Protein AF-A0A4V6E264-F1 (afdb_monomer_lite)

Radius of gyration: 19.66 Å; chains: 1; bounding box: 52×43×54 Å

Sequence (247 aa):
MLNKPRSRAEIFNDRDEYVVRFFEAVRDRPEELAKAVRDIPYSRGLYNEWSRQFRDPEQDLGGDLVEEAARWVFLRYASFSGRYGQRAGFATDTPRKGPQKSEIWARVPGRIQRLRDRFKGVAIECGDYSEQFERYDDDGVLFYCDPPYTEEKDNYYRGPLFDHGGLVETLRSVDGEWIVSYSEPPEGLEDLATAVVERSYNRSASLDNSDRPERLFCSYDPSTAKMWSGLGQQTLAATDGGEAGAE

Foldseek 3Di:
DQFDDDDPAAEDEDQDPLVLLLLVCLQPPLLLLLVLLQPDALDQVLLVVLVVQVPPPVHQSDDDSSNSNSSVVSNQLQFDVSWDQDDGHGDAADPDDDDHSRVVSNCVSVVSNSSNVSCHRYHYYHDDVLVVLVVPFDLPDEEEEEDDEPPDPPRRDDDDDDDLVVVLVSLQPTNYKYKYKYLDHPPNQQVQAPDKDWDWDFDPDDPDGDTRIIIIGINDDPVPDDPPDDPDRPDPPDPPPDDPDDD

Secondary structure (DSSP, 8-state):
-TTSPPPSS-EEEES-HHHHHHHHHHHH-HHHHHHHHHHS---HHHHHHHHHHTT-TT----SSHHHHHHHHHHHHHHBGGG-SSS---B----SSSS--HHHHHHTHHHHHHHHHHHHTT-EEEES-HHHHHHHH--TT-EEEE-PPPTTS-TTSS-SSPP-HHHHHHHHHH-SSEEEEEESSPPTTHHHH-SEEEEEEE--TT-SS---EEEEEEESS-TTTSPPSS------------------

Structure (mmCIF, N/CA/C/O backbone):
data_AF-A0A4V6E264-F1
#
_entry.id   AF-A0A4V6E264-F1
#
loop_
_atom_site.group_PDB
_atom_site.id
_atom_site.type_symbol
_atom_site.label_atom_id
_atom_site.label_alt_id
_atom_site.label_comp_id
_atom_site.label_asym_id
_atom_site.label_entity_id
_atom_site.label_seq_id
_atom_site.pdbx_PDB_ins_code
_atom_site.Cartn_x
_atom_site.Cartn_y
_atom_site.Cartn_z
_atom_site.occupancy
_atom_site.B_iso_or_equiv
_atom_site.auth_seq_id
_atom_site.auth_comp_id
_atom_site.auth_asym_id
_atom_site.auth_atom_id
_atom_site.pdbx_PDB_model_num
ATOM 1 N N . MET A 1 1 ? -4.971 -1.907 -9.173 1.00 74.12 1 MET A N 1
ATOM 2 C CA . MET A 1 1 ? -5.497 -3.282 -8.955 1.00 74.12 1 MET A CA 1
ATOM 3 C C . MET A 1 1 ? -7.022 -3.373 -8.804 1.00 74.12 1 MET A C 1
ATOM 5 O O . MET A 1 1 ? -7.647 -4.128 -9.536 1.00 74.12 1 MET A O 1
ATOM 9 N N . LEU A 1 2 ? -7.652 -2.628 -7.888 1.00 80.19 2 LEU A N 1
ATOM 10 C CA . LEU A 1 2 ? -9.082 -2.797 -7.566 1.00 80.19 2 LEU A CA 1
ATOM 11 C C . LEU A 1 2 ? -10.049 -2.544 -8.737 1.00 80.19 2 LEU A C 1
ATOM 13 O O . LEU A 1 2 ? -11.084 -3.196 -8.808 1.00 80.19 2 LEU A O 1
ATOM 17 N N . ASN A 1 3 ? -9.679 -1.659 -9.666 1.00 82.38 3 ASN A N 1
ATOM 18 C CA . ASN A 1 3 ? -10.558 -1.175 -10.736 1.00 82.38 3 ASN A CA 1
ATOM 19 C C . ASN A 1 3 ? -10.202 -1.718 -12.134 1.00 82.38 3 ASN A C 1
ATOM 21 O O . ASN A 1 3 ? -10.560 -1.106 -13.138 1.00 82.38 3 ASN A O 1
ATOM 25 N N . LYS A 1 4 ? -9.485 -2.850 -12.206 1.00 83.50 4 LYS A N 1
ATOM 26 C CA . LYS A 1 4 ? -9.230 -3.575 -13.460 1.00 83.50 4 LYS A CA 1
ATOM 27 C C . LYS A 1 4 ? -9.912 -4.947 -13.461 1.00 83.50 4 LYS A C 1
ATOM 29 O O . LYS A 1 4 ? -10.031 -5.547 -12.383 1.00 83.50 4 LYS A O 1
ATOM 34 N N . PRO A 1 5 ? -10.286 -5.477 -14.639 1.00 83.94 5 PRO A N 1
ATOM 35 C CA . PRO A 1 5 ? -10.681 -6.873 -14.782 1.00 83.94 5 PRO A CA 1
ATOM 36 C C . PRO A 1 5 ? -9.612 -7.832 -14.243 1.00 83.94 5 PRO A C 1
ATOM 38 O O . PRO A 1 5 ? -8.420 -7.508 -14.177 1.00 83.94 5 PRO A O 1
ATOM 41 N N . ARG A 1 6 ? -10.049 -9.021 -13.825 1.00 87.56 6 ARG A N 1
ATOM 42 C CA . ARG A 1 6 ? -9.154 -10.042 -13.272 1.00 87.56 6 ARG A CA 1
ATOM 43 C C . ARG A 1 6 ? -8.167 -10.525 -14.332 1.00 87.56 6 ARG A C 1
ATOM 45 O O . ARG A 1 6 ? -8.574 -10.878 -15.435 1.00 87.56 6 ARG A O 1
ATOM 52 N N . SER A 1 7 ? -6.891 -10.577 -13.959 1.00 90.19 7 SER A N 1
ATOM 53 C CA . SER A 1 7 ? -5.867 -11.295 -14.726 1.00 90.19 7 SER A CA 1
ATOM 54 C C . SER A 1 7 ? -5.882 -12.783 -14.366 1.00 90.19 7 SER A C 1
ATOM 56 O O . SER A 1 7 ? -6.451 -13.174 -13.345 1.00 90.19 7 SER A O 1
ATOM 58 N N . ARG A 1 8 ? -5.235 -13.620 -15.188 1.00 90.50 8 ARG A N 1
ATOM 59 C CA . ARG A 1 8 ? -5.052 -15.054 -14.898 1.00 90.50 8 ARG A CA 1
ATOM 60 C C . ARG A 1 8 ? -4.336 -15.285 -13.560 1.00 90.50 8 ARG A C 1
ATOM 62 O O . ARG A 1 8 ? -4.711 -16.197 -12.831 1.00 90.50 8 ARG A O 1
ATOM 69 N N . ALA A 1 9 ? -3.331 -14.468 -13.265 1.00 93.38 9 ALA A N 1
ATOM 70 C CA . ALA A 1 9 ? -2.655 -14.387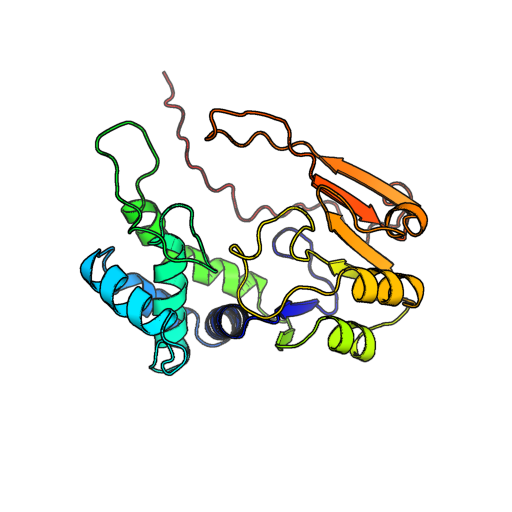 -11.979 1.00 93.38 9 ALA A CA 1
ATOM 71 C C . ALA A 1 9 ? -2.538 -12.909 -11.586 1.00 93.38 9 ALA A C 1
ATOM 73 O O . ALA A 1 9 ? -2.381 -12.047 -12.452 1.00 93.38 9 ALA A O 1
ATOM 74 N N . GLU A 1 10 ? -2.669 -12.609 -10.297 1.00 95.69 10 GLU A N 1
ATOM 75 C CA . GLU A 1 10 ? -2.491 -11.266 -9.749 1.00 95.69 10 GLU A CA 1
ATOM 76 C C . GLU A 1 10 ? -1.646 -11.368 -8.483 1.00 95.69 10 GLU A C 1
ATOM 78 O O . GLU A 1 10 ? -1.975 -12.151 -7.589 1.00 95.69 10 GLU A O 1
ATOM 83 N N . ILE A 1 11 ? -0.589 -10.564 -8.421 1.00 96.69 11 ILE A N 1
ATOM 84 C CA . ILE A 1 11 ? 0.317 -10.464 -7.285 1.00 96.69 11 ILE A CA 1
ATOM 85 C C . ILE A 1 11 ? 0.190 -9.046 -6.729 1.00 96.69 11 ILE A C 1
ATOM 87 O O . ILE A 1 11 ? 0.194 -8.072 -7.482 1.00 96.69 11 ILE A O 1
ATOM 91 N N . PHE A 1 12 ? 0.012 -8.942 -5.419 1.00 97.38 12 PHE A N 1
ATOM 92 C CA . PHE A 1 12 ? 0.107 -7.702 -4.666 1.00 97.38 12 PHE A CA 1
ATOM 93 C C . PHE A 1 12 ? 1.348 -7.788 -3.783 1.00 97.38 12 PHE A C 1
ATOM 95 O O . PHE A 1 12 ? 1.479 -8.746 -3.027 1.00 97.38 12 PHE A O 1
ATOM 102 N N . ASN A 1 13 ? 2.224 -6.793 -3.872 1.00 97.56 13 ASN A N 1
ATOM 103 C CA . ASN A 1 13 ? 3.400 -6.667 -3.023 1.00 97.56 13 ASN A CA 1
ATOM 104 C C . ASN A 1 13 ? 3.413 -5.283 -2.381 1.00 97.56 13 ASN A C 1
ATOM 106 O O . ASN A 1 13 ? 3.102 -4.293 -3.043 1.00 97.56 13 ASN A O 1
ATOM 110 N N . ASP A 1 14 ? 3.830 -5.233 -1.125 1.00 96.06 14 ASP A N 1
ATOM 111 C CA . ASP A 1 14 ? 4.247 -4.010 -0.454 1.00 96.06 14 ASP A CA 1
ATOM 112 C C . ASP A 1 14 ? 5.423 -4.352 0.467 1.00 96.06 14 ASP A C 1
ATOM 114 O O . ASP A 1 14 ? 5.531 -5.477 0.959 1.00 96.06 14 ASP A O 1
ATOM 118 N N . ARG A 1 15 ? 6.313 -3.390 0.700 1.00 93.75 15 ARG A N 1
ATOM 119 C CA . ARG A 1 15 ? 7.419 -3.561 1.646 1.00 93.75 15 ARG A CA 1
ATOM 120 C C . ARG A 1 15 ? 6.948 -3.380 3.091 1.00 93.75 15 ARG A C 1
ATOM 122 O O . ARG A 1 15 ? 7.602 -3.858 4.017 1.00 93.75 15 ARG A O 1
ATOM 129 N N . ASP A 1 16 ? 5.844 -2.667 3.307 1.00 92.62 16 ASP A N 1
ATOM 130 C CA . ASP A 1 16 ? 5.290 -2.455 4.635 1.00 92.62 16 ASP A CA 1
ATOM 131 C C . ASP A 1 16 ? 4.458 -3.656 5.098 1.00 92.62 16 ASP A C 1
ATOM 133 O O . ASP A 1 16 ? 3.316 -3.868 4.679 1.00 92.62 16 ASP A O 1
ATOM 137 N N . GLU A 1 17 ? 5.021 -4.400 6.048 1.00 93.25 17 GLU A N 1
ATOM 138 C CA . GLU A 1 17 ? 4.387 -5.565 6.666 1.00 93.25 17 GLU A CA 1
ATOM 139 C C . GLU A 1 17 ? 2.978 -5.281 7.202 1.00 93.25 17 GLU A C 1
ATOM 141 O O . GLU A 1 17 ? 2.119 -6.154 7.131 1.00 93.25 17 GLU A O 1
ATOM 146 N N . TYR A 1 18 ? 2.675 -4.077 7.697 1.00 94.88 18 TYR A N 1
ATOM 147 C CA . TYR A 1 18 ? 1.323 -3.790 8.178 1.00 94.88 18 TYR A CA 1
ATOM 148 C C . TYR A 1 18 ? 0.302 -3.673 7.040 1.00 94.88 18 TYR A C 1
ATOM 150 O O . TYR A 1 18 ? -0.858 -4.058 7.214 1.00 94.88 18 TYR A O 1
ATOM 158 N N . VAL A 1 19 ? 0.715 -3.153 5.878 1.00 95.25 19 VAL A N 1
ATOM 159 C CA . VAL A 1 19 ? -0.135 -3.111 4.677 1.00 95.25 19 VAL A CA 1
ATOM 160 C C . VAL A 1 19 ? -0.434 -4.537 4.227 1.00 95.25 19 VAL A C 1
ATOM 162 O O . VAL A 1 19 ? -1.597 -4.888 4.009 1.00 95.25 19 VAL A O 1
ATOM 165 N N . VAL A 1 20 ? 0.605 -5.370 4.155 1.00 96.31 20 VAL A N 1
ATOM 166 C CA . VAL A 1 20 ? 0.497 -6.789 3.803 1.00 96.31 20 VAL A CA 1
ATOM 167 C C . VAL A 1 20 ? -0.432 -7.513 4.769 1.00 96.31 20 VAL A C 1
ATOM 169 O O . VAL A 1 20 ? -1.435 -8.078 4.336 1.00 96.31 20 VAL A O 1
ATOM 172 N N . ARG A 1 21 ? -0.168 -7.433 6.076 1.00 96.75 21 ARG A N 1
ATOM 173 C CA . ARG A 1 21 ? -0.948 -8.125 7.113 1.00 96.75 21 ARG A CA 1
ATOM 174 C C . ARG A 1 21 ? -2.405 -7.685 7.131 1.00 96.75 21 ARG A C 1
ATOM 176 O O . ARG A 1 21 ? -3.299 -8.502 7.348 1.00 96.75 21 ARG A O 1
ATOM 183 N N . PHE A 1 22 ? -2.689 -6.420 6.820 1.00 97.56 22 PHE A N 1
ATOM 184 C CA . PHE A 1 22 ? -4.063 -5.978 6.609 1.00 97.56 22 PHE A CA 1
ATOM 185 C C . PHE A 1 22 ? -4.730 -6.701 5.431 1.00 97.56 22 PHE A C 1
ATOM 187 O O . PHE A 1 22 ? -5.847 -7.202 5.581 1.00 97.56 22 PHE A O 1
ATOM 194 N N . PHE A 1 23 ? -4.077 -6.789 4.269 1.00 97.25 23 PHE A N 1
ATOM 195 C CA . PHE A 1 23 ? -4.645 -7.497 3.118 1.00 97.25 23 PHE A CA 1
ATOM 196 C C . PHE A 1 23 ? -4.714 -9.018 3.320 1.00 97.25 23 PHE A C 1
ATOM 198 O O . PHE A 1 23 ? -5.666 -9.638 2.842 1.00 97.25 23 PHE A O 1
ATOM 205 N N . GLU A 1 24 ? -3.797 -9.614 4.084 1.00 96.75 24 GLU A N 1
ATOM 206 C CA . GLU A 1 24 ? -3.896 -11.006 4.538 1.00 96.75 24 GLU A CA 1
ATOM 207 C C . GLU A 1 24 ? -5.127 -11.211 5.424 1.00 96.75 24 GLU A C 1
ATOM 209 O O . GLU A 1 24 ? -5.939 -12.092 5.153 1.00 96.75 24 GLU A O 1
ATOM 214 N N . ALA A 1 25 ? -5.346 -10.347 6.421 1.00 97.62 25 ALA A N 1
ATOM 215 C CA . ALA A 1 25 ? -6.533 -10.400 7.272 1.00 97.62 25 ALA A CA 1
ATOM 216 C C . ALA A 1 25 ? -7.833 -10.231 6.462 1.00 97.62 25 ALA A C 1
ATOM 218 O O . ALA A 1 25 ? -8.816 -10.932 6.708 1.00 97.62 25 ALA A O 1
ATOM 219 N N . VAL A 1 26 ? -7.837 -9.340 5.462 1.00 97.31 26 VAL A N 1
ATOM 220 C CA . VAL A 1 26 ? -8.956 -9.165 4.520 1.00 97.31 26 VAL A CA 1
ATOM 221 C C . VAL A 1 26 ? -9.195 -10.425 3.682 1.00 97.31 26 VAL A C 1
ATOM 223 O O . VAL A 1 26 ? -10.347 -10.766 3.417 1.00 97.31 26 VAL A O 1
ATOM 226 N N . ARG A 1 27 ? -8.141 -11.112 3.232 1.00 95.06 27 ARG A N 1
ATOM 227 C CA . ARG A 1 27 ? -8.255 -12.327 2.413 1.00 95.06 27 ARG A CA 1
ATOM 228 C C . ARG A 1 27 ? -8.722 -13.524 3.243 1.00 95.06 27 ARG A C 1
ATOM 230 O O . ARG A 1 27 ? -9.629 -14.237 2.812 1.00 95.06 27 ARG A O 1
ATOM 237 N N . ASP A 1 28 ? -8.117 -13.712 4.413 1.00 95.00 28 ASP A N 1
ATOM 238 C CA . ASP A 1 28 ? -8.162 -14.970 5.158 1.00 95.00 28 ASP A CA 1
ATOM 239 C C . ASP A 1 28 ? -9.196 -14.965 6.286 1.00 95.00 28 ASP A C 1
ATOM 241 O O . ASP A 1 28 ? -9.813 -15.998 6.544 1.00 95.00 28 ASP A O 1
ATOM 245 N N . ARG A 1 29 ? -9.425 -13.817 6.946 1.00 97.06 29 ARG A N 1
ATOM 246 C CA . ARG A 1 29 ? -10.376 -13.680 8.072 1.00 97.06 29 ARG A CA 1
ATOM 247 C C . ARG A 1 29 ? -11.257 -12.414 7.976 1.00 97.06 29 ARG A C 1
ATOM 249 O O . ARG A 1 29 ? -11.338 -11.638 8.935 1.00 97.06 29 ARG A O 1
ATOM 256 N N . PRO A 1 30 ? -11.955 -12.181 6.847 1.00 97.19 30 PRO A N 1
ATOM 257 C CA . PRO A 1 30 ? -12.709 -10.948 6.586 1.00 97.19 30 PRO A CA 1
ATOM 258 C C . PRO A 1 30 ? -13.880 -10.708 7.549 1.00 97.19 30 PRO A C 1
ATOM 260 O O . PRO A 1 30 ? -14.145 -9.558 7.903 1.00 97.19 30 PRO A O 1
ATOM 263 N N . GLU A 1 31 ? -14.613 -11.747 7.972 1.00 97.94 31 GLU A N 1
ATOM 264 C CA . GLU A 1 31 ? -15.736 -11.589 8.908 1.00 97.94 31 GLU A CA 1
ATOM 265 C C . GLU A 1 31 ? -15.249 -11.194 10.304 1.00 97.94 31 GLU A C 1
ATOM 267 O O . GLU A 1 31 ? -15.830 -10.302 10.929 1.00 97.94 31 GLU A O 1
ATOM 272 N N . GLU A 1 32 ? -14.168 -11.824 10.769 1.00 98.38 32 GLU A N 1
ATOM 273 C CA . GLU A 1 32 ? -13.528 -11.511 12.047 1.00 98.38 32 GLU A CA 1
ATOM 274 C C . GLU A 1 32 ? -12.957 -10.093 12.033 1.00 98.38 32 GLU A C 1
ATOM 276 O O . GLU A 1 32 ? -13.245 -9.315 12.942 1.00 98.38 32 GLU A O 1
ATOM 281 N N . LEU A 1 33 ? -12.247 -9.711 10.964 1.00 98.56 33 LEU A N 1
ATOM 282 C CA . LEU A 1 33 ? -11.717 -8.358 10.801 1.00 98.56 33 LEU A CA 1
ATOM 283 C C . LEU A 1 33 ? -12.830 -7.307 10.759 1.00 98.56 33 LEU A C 1
ATOM 285 O O . LEU A 1 33 ? -12.759 -6.296 11.456 1.00 98.56 33 LEU A O 1
ATOM 289 N N . ALA A 1 34 ? -13.891 -7.541 9.981 1.00 98.19 34 ALA A N 1
ATOM 290 C CA . ALA A 1 34 ? -15.018 -6.616 9.904 1.00 98.19 34 ALA A CA 1
ATOM 291 C C . ALA A 1 34 ? -15.732 -6.464 11.255 1.00 98.19 34 ALA A C 1
ATOM 293 O O . ALA A 1 34 ? -16.201 -5.370 11.576 1.00 98.19 34 ALA A O 1
ATOM 294 N N . LYS A 1 35 ? -15.816 -7.539 12.049 1.00 98.25 35 LYS A N 1
ATOM 295 C CA . LYS A 1 35 ? -16.348 -7.487 13.414 1.00 98.25 35 LYS A CA 1
ATOM 296 C C . LYS A 1 35 ? -15.420 -6.699 14.341 1.00 98.25 35 LYS A C 1
ATOM 298 O O . LYS A 1 35 ? -1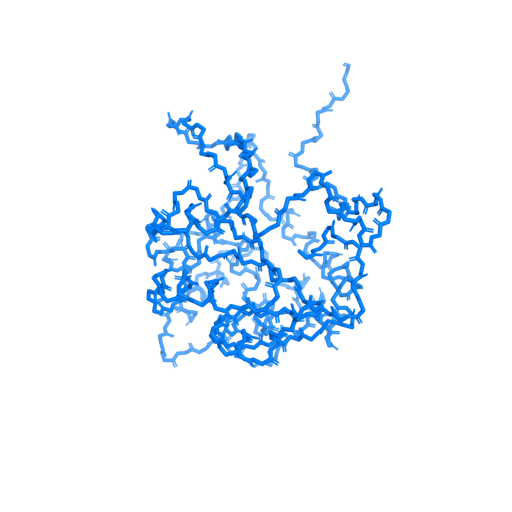5.891 -5.755 14.962 1.00 98.25 35 LYS A O 1
ATOM 303 N N . ALA A 1 36 ? -14.125 -7.015 14.370 1.00 98.19 36 ALA A N 1
ATOM 304 C CA . ALA A 1 36 ? -13.145 -6.312 15.197 1.00 98.19 36 ALA A CA 1
ATOM 305 C C . ALA A 1 36 ? -13.142 -4.802 14.910 1.00 98.19 36 ALA A C 1
ATOM 307 O O . ALA A 1 36 ? -13.240 -3.994 15.825 1.00 98.19 36 ALA A O 1
ATOM 308 N N . VAL A 1 37 ? -13.144 -4.411 13.631 1.00 98.06 37 VAL A N 1
ATOM 309 C CA . VAL A 1 37 ? -13.225 -3.004 13.208 1.00 98.06 37 VAL A CA 1
ATOM 310 C C . VAL A 1 37 ? -14.538 -2.341 13.636 1.00 98.06 37 VAL A C 1
ATOM 312 O O . VAL A 1 37 ? -14.529 -1.179 14.034 1.00 98.06 37 VAL A O 1
ATOM 315 N N . ARG A 1 38 ? -15.668 -3.059 13.578 1.00 97.81 38 ARG A N 1
ATOM 316 C CA . ARG A 1 38 ? -16.976 -2.543 14.021 1.00 97.81 38 ARG A CA 1
ATOM 317 C C . ARG A 1 38 ? -17.000 -2.257 15.522 1.00 97.81 38 ARG A C 1
ATOM 319 O O . ARG A 1 38 ? -17.632 -1.290 15.936 1.00 97.81 38 ARG A O 1
ATOM 326 N N . ASP A 1 39 ? -16.326 -3.091 16.305 1.00 97.69 39 ASP A N 1
ATOM 327 C CA . ASP A 1 39 ? -16.335 -3.020 17.766 1.00 97.69 39 ASP A CA 1
ATOM 328 C C . ASP A 1 39 ? -15.380 -1.933 18.309 1.00 97.69 39 ASP A C 1
ATOM 330 O O . ASP A 1 39 ? -15.472 -1.555 19.477 1.00 97.69 39 ASP A O 1
ATOM 334 N N . ILE A 1 40 ? -14.502 -1.368 17.468 1.00 97.94 40 ILE A N 1
ATOM 335 C CA . ILE A 1 40 ? -13.625 -0.244 17.825 1.00 97.94 40 ILE A CA 1
ATOM 336 C C . ILE A 1 40 ? -14.404 1.081 17.721 1.00 97.94 40 ILE A C 1
ATOM 338 O O . ILE A 1 40 ? -14.752 1.516 16.615 1.00 97.94 40 ILE A O 1
ATOM 342 N N . PRO A 1 41 ? -14.636 1.801 18.835 1.00 97.00 41 PRO A N 1
ATOM 343 C CA . PRO A 1 41 ? -15.245 3.122 18.782 1.00 97.00 41 PRO A CA 1
ATOM 344 C C . PRO A 1 41 ? -14.272 4.144 18.186 1.00 97.00 41 PRO A C 1
ATOM 346 O O . PRO A 1 41 ? -13.062 4.086 18.416 1.00 97.00 41 PRO A O 1
ATOM 349 N N . TYR A 1 42 ? -14.803 5.152 17.489 1.00 97.38 42 TYR A N 1
ATOM 350 C CA . TYR A 1 42 ? -13.992 6.257 16.977 1.00 97.38 42 TYR A CA 1
ATOM 351 C C . TYR A 1 42 ? -13.492 7.157 18.123 1.00 97.38 42 TYR A C 1
ATOM 353 O O . TYR A 1 42 ? -14.116 8.152 18.485 1.00 97.38 42 TYR A O 1
ATOM 361 N N . SER A 1 43 ? -12.380 6.761 18.750 1.00 96.75 43 SER A N 1
ATOM 362 C CA . SER A 1 43 ? -11.937 7.269 20.051 1.00 96.75 43 SER A CA 1
ATOM 363 C C . SER A 1 43 ? -10.554 7.907 19.998 1.00 96.75 43 SER A C 1
ATOM 365 O O . SER A 1 43 ? -9.565 7.286 19.606 1.00 96.75 43 SER A O 1
ATOM 367 N N . ARG A 1 44 ? -10.454 9.137 20.515 1.00 96.62 44 ARG A N 1
ATOM 368 C CA . ARG A 1 44 ? -9.165 9.816 20.713 1.00 96.62 44 ARG A CA 1
ATOM 369 C C . ARG A 1 44 ? -8.263 9.069 21.701 1.00 96.62 44 ARG A C 1
ATOM 371 O O . ARG A 1 44 ? -7.047 9.114 21.548 1.00 96.62 44 ARG A O 1
ATOM 378 N N . GLY A 1 45 ? -8.842 8.421 22.715 1.00 97.44 45 GLY A N 1
ATOM 379 C CA . GLY A 1 45 ? -8.090 7.660 23.716 1.00 97.44 45 GLY A CA 1
ATOM 380 C C . GLY A 1 45 ? -7.354 6.485 23.079 1.00 97.44 45 GLY A C 1
ATOM 381 O O . GLY A 1 45 ? -6.130 6.427 23.164 1.00 97.44 45 GLY A O 1
ATOM 382 N N . LEU A 1 46 ? -8.096 5.647 22.344 1.00 97.06 46 LEU A N 1
ATOM 383 C CA . LEU A 1 46 ? -7.539 4.518 21.589 1.00 97.06 46 LEU A CA 1
ATOM 384 C C . LEU A 1 46 ? -6.518 4.987 20.552 1.00 97.06 46 LEU A C 1
ATOM 386 O O . LEU A 1 46 ? -5.439 4.415 20.441 1.00 97.06 46 LEU A O 1
ATOM 390 N N . TYR A 1 47 ? -6.809 6.090 19.850 1.00 96.44 47 TYR A N 1
ATOM 391 C CA . TYR A 1 47 ? -5.842 6.687 18.932 1.00 96.44 47 TYR A CA 1
ATOM 392 C C . TYR A 1 47 ? -4.540 7.051 19.642 1.00 96.44 47 TYR A C 1
ATOM 394 O O . TYR A 1 47 ? -3.473 6.659 19.191 1.00 96.44 47 TYR A O 1
ATOM 402 N N . ASN A 1 48 ? -4.597 7.785 20.752 1.00 95.38 48 ASN A N 1
ATOM 403 C CA . ASN A 1 48 ? -3.388 8.210 21.453 1.00 95.38 48 ASN A CA 1
ATOM 404 C C . ASN A 1 48 ? -2.555 7.023 21.960 1.00 95.38 48 ASN A C 1
ATOM 406 O O . ASN A 1 48 ? -1.328 7.111 21.956 1.00 95.38 48 ASN A O 1
ATOM 410 N N . GLU A 1 49 ? -3.210 5.949 22.397 1.00 94.81 49 GLU A N 1
ATOM 411 C CA . GLU A 1 49 ? -2.569 4.722 22.865 1.00 94.81 49 GLU A CA 1
ATOM 412 C C . GLU A 1 49 ? -1.896 3.957 21.719 1.00 94.81 49 GLU A C 1
ATOM 414 O O . GLU A 1 49 ? -0.669 3.852 21.690 1.00 94.81 49 GLU A O 1
ATOM 419 N N . TRP A 1 50 ? -2.666 3.499 20.731 1.00 95.62 50 TRP A N 1
ATOM 420 C CA . TRP A 1 50 ? -2.135 2.689 19.631 1.00 95.62 50 TRP A CA 1
ATOM 421 C C . TRP A 1 50 ? -1.191 3.482 18.733 1.00 95.62 50 TRP A C 1
ATOM 423 O O . TRP A 1 50 ? -0.238 2.939 18.194 1.00 95.62 50 TRP A O 1
ATOM 433 N N . SER A 1 51 ? -1.387 4.796 18.603 1.00 93.56 51 SER A N 1
ATOM 434 C CA . SER A 1 51 ? -0.472 5.654 17.848 1.00 93.56 51 SER A CA 1
ATOM 435 C C . SER A 1 51 ? 0.855 5.883 18.583 1.00 93.56 51 SER A C 1
ATOM 437 O O . SER A 1 51 ? 1.838 6.270 17.947 1.00 93.56 51 SER A O 1
ATOM 439 N N . ARG A 1 52 ? 0.904 5.684 19.909 1.00 91.81 52 ARG A N 1
ATOM 440 C CA . ARG A 1 52 ? 2.165 5.631 20.660 1.00 91.81 52 ARG A CA 1
ATOM 441 C C . ARG A 1 52 ? 2.855 4.288 20.427 1.00 91.81 52 ARG A C 1
ATOM 443 O O . ARG A 1 52 ? 4.015 4.317 20.049 1.00 91.81 52 ARG A O 1
ATOM 450 N N . GLN A 1 53 ? 2.129 3.177 20.579 1.00 92.94 53 GLN A N 1
ATOM 451 C CA . GLN A 1 53 ? 2.644 1.818 20.344 1.00 92.94 53 GLN A CA 1
ATOM 452 C C . GLN A 1 53 ? 3.205 1.668 18.923 1.00 92.94 53 GLN A C 1
ATOM 454 O O . GLN A 1 53 ? 4.372 1.365 18.760 1.00 92.94 53 GLN A O 1
ATOM 459 N N . PHE A 1 54 ? 2.433 2.040 17.896 1.00 91.81 54 PHE A N 1
ATOM 460 C CA . PHE A 1 54 ? 2.839 1.960 16.484 1.00 91.81 54 PHE A CA 1
ATOM 461 C C . PHE A 1 54 ? 4.138 2.713 16.142 1.00 91.81 54 PHE A C 1
ATOM 463 O O . PHE A 1 54 ? 4.781 2.422 15.137 1.00 91.81 54 PHE A O 1
ATOM 470 N N . ARG A 1 55 ? 4.492 3.742 16.919 1.00 87.88 55 ARG A N 1
ATOM 471 C CA . ARG A 1 55 ? 5.695 4.556 16.683 1.00 87.88 55 ARG A CA 1
ATOM 472 C C . ARG A 1 55 ? 6.877 4.145 17.540 1.00 87.88 55 ARG A C 1
ATOM 474 O O . ARG A 1 55 ? 7.959 4.696 17.351 1.00 87.88 55 ARG A O 1
ATOM 481 N N . ASP A 1 56 ? 6.656 3.268 18.502 1.00 88.69 56 ASP A N 1
ATOM 482 C CA . ASP A 1 56 ? 7.719 2.745 19.330 1.00 88.69 56 ASP A CA 1
ATOM 483 C C . ASP A 1 56 ? 8.436 1.643 18.533 1.00 88.69 56 ASP A C 1
ATOM 485 O O . ASP A 1 56 ? 7.798 0.661 18.166 1.00 88.69 56 ASP A O 1
ATOM 489 N N . PRO A 1 57 ? 9.730 1.797 18.200 1.00 84.44 57 PRO A N 1
ATOM 490 C CA . PRO A 1 57 ? 10.461 0.779 17.448 1.00 84.44 57 PRO A CA 1
ATOM 491 C C . PRO A 1 57 ? 10.606 -0.543 18.214 1.00 84.44 57 PRO A C 1
ATOM 493 O O . PRO A 1 57 ? 10.932 -1.554 17.599 1.00 84.44 57 PRO A O 1
ATOM 496 N N . GLU A 1 58 ? 10.377 -0.544 19.529 1.00 88.69 58 GLU A N 1
ATOM 497 C CA . GLU A 1 58 ? 10.441 -1.736 20.376 1.00 88.69 58 GLU A CA 1
ATOM 498 C C . GLU A 1 58 ? 9.077 -2.426 20.538 1.00 88.69 58 GLU A C 1
ATOM 500 O O . GLU A 1 58 ? 8.988 -3.445 21.224 1.00 88.69 58 GLU A O 1
ATOM 505 N N . GLN A 1 59 ? 8.011 -1.888 19.932 1.00 86.00 59 GLN A N 1
ATOM 506 C CA . GLN A 1 59 ? 6.660 -2.437 20.043 1.00 86.00 59 GLN A CA 1
ATOM 507 C C . GLN A 1 59 ? 6.010 -2.625 18.671 1.00 86.00 59 GLN A C 1
ATOM 509 O O . GLN A 1 59 ? 6.129 -1.797 17.767 1.00 86.00 59 GLN A O 1
ATOM 514 N N . ASP A 1 60 ? 5.256 -3.709 18.539 1.00 84.88 60 ASP A N 1
ATOM 515 C CA . ASP A 1 60 ? 4.243 -3.845 17.502 1.00 84.88 60 ASP A CA 1
ATOM 516 C C . ASP A 1 60 ? 2.880 -3.365 18.033 1.00 84.88 60 ASP A C 1
ATOM 518 O O . ASP A 1 60 ? 2.711 -2.999 19.201 1.00 84.88 60 ASP A O 1
ATOM 522 N N . LEU A 1 61 ? 1.877 -3.319 17.155 1.00 89.81 61 LEU A N 1
ATOM 523 C CA . LEU A 1 61 ? 0.500 -3.050 17.578 1.00 89.81 61 LEU A CA 1
ATOM 524 C C . LEU A 1 61 ? -0.098 -4.194 18.411 1.00 89.81 61 LEU A C 1
ATOM 526 O O . LEU A 1 61 ? -1.170 -4.000 18.995 1.00 89.81 61 LEU A O 1
ATOM 530 N N . GLY A 1 62 ? 0.593 -5.332 18.495 1.00 87.06 62 GLY A N 1
ATOM 531 C CA . GLY A 1 62 ? 0.242 -6.507 19.271 1.00 87.06 62 GLY A CA 1
ATOM 532 C C . GLY A 1 62 ? -1.043 -7.197 18.829 1.00 87.06 62 GLY A C 1
ATOM 533 O O . GLY A 1 62 ? -1.830 -6.697 18.024 1.00 87.06 62 GLY A O 1
ATOM 534 N N . GLY A 1 63 ? -1.279 -8.351 19.447 1.00 90.69 63 GLY A N 1
ATOM 535 C CA . GLY A 1 63 ? -2.451 -9.178 19.184 1.00 90.69 63 GLY A CA 1
ATOM 536 C C . GLY A 1 63 ? -2.225 -10.184 18.061 1.00 90.69 63 GLY A C 1
ATOM 537 O O . GLY A 1 63 ? -1.103 -10.433 17.623 1.00 90.69 63 GLY A O 1
ATOM 538 N N . ASP A 1 64 ? -3.310 -10.819 17.632 1.00 96.00 64 ASP A N 1
ATOM 539 C CA . ASP A 1 64 ? -3.277 -11.690 16.463 1.00 96.00 64 ASP A CA 1
ATOM 540 C C . ASP A 1 64 ? -3.414 -10.886 15.156 1.00 96.00 64 ASP A C 1
ATOM 542 O O . ASP A 1 64 ? -3.610 -9.671 15.171 1.00 96.00 64 ASP A O 1
ATOM 546 N N . LEU A 1 65 ? -3.345 -11.567 14.008 1.00 96.62 65 LEU A N 1
ATOM 547 C CA . LEU A 1 65 ? -3.452 -10.935 12.686 1.00 96.62 65 LEU A CA 1
ATOM 548 C C . LEU A 1 65 ? -4.683 -10.016 12.540 1.00 96.62 65 LEU A C 1
ATOM 550 O O . LEU A 1 65 ? -4.607 -8.979 11.888 1.00 96.62 65 LEU A O 1
ATOM 554 N N . VAL A 1 66 ? -5.826 -10.387 13.129 1.00 98.19 66 VAL A N 1
ATOM 555 C CA . VAL A 1 66 ? -7.071 -9.613 13.007 1.00 98.19 66 VAL A CA 1
ATOM 556 C C . VAL A 1 66 ? -7.037 -8.395 13.914 1.00 98.19 66 VAL A C 1
ATOM 558 O O . VAL A 1 66 ? -7.412 -7.305 13.480 1.00 98.19 66 VAL A O 1
ATOM 561 N N . GLU A 1 67 ? -6.600 -8.567 15.158 1.00 97.44 67 GLU A N 1
ATOM 562 C CA . GLU A 1 67 ? -6.494 -7.471 16.113 1.00 97.44 67 GLU A CA 1
ATOM 563 C C . GLU A 1 67 ? -5.498 -6.411 15.635 1.00 97.44 67 GLU A C 1
ATOM 565 O O . GLU A 1 67 ? -5.822 -5.219 15.613 1.00 97.44 67 GLU A O 1
ATOM 570 N N . GLU A 1 68 ? -4.331 -6.845 15.170 1.00 97.50 68 GLU A N 1
ATOM 571 C CA . GLU A 1 68 ? -3.295 -5.961 14.653 1.00 97.50 68 GLU A CA 1
ATOM 572 C C . GLU A 1 68 ? -3.783 -5.192 13.415 1.00 97.50 68 GLU A C 1
ATOM 574 O O . GLU A 1 68 ? -3.716 -3.959 13.380 1.00 97.50 68 GLU A O 1
ATOM 579 N N . ALA A 1 69 ? -4.373 -5.888 12.435 1.00 97.88 69 ALA A N 1
ATOM 580 C CA . ALA A 1 69 ? -4.928 -5.266 11.234 1.00 97.88 69 ALA A CA 1
ATOM 581 C C . ALA A 1 69 ? -6.065 -4.277 11.554 1.00 97.88 69 ALA A C 1
ATOM 583 O O . ALA A 1 69 ? -6.159 -3.213 10.930 1.00 97.88 69 ALA A O 1
ATOM 584 N N . ALA A 1 70 ? -6.916 -4.585 12.541 1.00 98.19 70 ALA A N 1
ATOM 585 C CA . ALA A 1 70 ? -8.006 -3.711 12.975 1.00 98.19 70 ALA A CA 1
ATOM 586 C C . ALA A 1 70 ? -7.486 -2.425 13.641 1.00 98.19 70 ALA A C 1
ATOM 588 O O . ALA A 1 70 ? -7.955 -1.325 13.324 1.00 98.19 70 ALA A O 1
ATOM 589 N N . ARG A 1 71 ? -6.484 -2.542 14.524 1.00 97.50 71 ARG A N 1
ATOM 590 C CA . ARG A 1 71 ? -5.812 -1.393 15.156 1.00 97.50 71 ARG A CA 1
ATOM 591 C C . ARG A 1 71 ? -5.086 -0.546 14.113 1.00 97.50 71 ARG A C 1
ATOM 593 O O . ARG A 1 71 ? -5.199 0.682 14.120 1.00 97.50 71 ARG A O 1
ATOM 600 N N . TRP A 1 72 ? -4.393 -1.190 13.178 1.00 96.44 72 TRP A N 1
ATOM 601 C CA . TRP A 1 72 ? -3.649 -0.509 12.126 1.00 96.44 72 TRP A CA 1
ATOM 602 C C . TRP A 1 72 ? -4.566 0.290 11.195 1.00 96.44 72 TRP A C 1
ATOM 604 O O . TRP A 1 72 ? -4.347 1.491 10.994 1.00 96.44 72 TRP A O 1
ATOM 614 N N . VAL A 1 73 ? -5.643 -0.321 10.684 1.00 97.00 73 VAL A N 1
ATOM 615 C CA . VAL A 1 73 ? -6.592 0.386 9.810 1.00 97.00 73 VAL A CA 1
ATOM 616 C C . VAL A 1 73 ? -7.320 1.496 10.569 1.00 97.00 73 VAL A C 1
ATOM 618 O O . VAL A 1 73 ? -7.536 2.571 10.009 1.00 97.00 73 VAL A O 1
ATOM 621 N N . PHE A 1 74 ? -7.617 1.312 11.861 1.00 97.38 74 PHE A N 1
ATOM 622 C CA . PHE A 1 74 ? -8.142 2.389 12.700 1.00 97.38 74 PHE A CA 1
ATOM 623 C C . PHE A 1 74 ? -7.212 3.602 12.713 1.00 97.38 74 PHE A C 1
ATOM 625 O O . PHE A 1 74 ? -7.672 4.721 12.480 1.00 97.38 74 PHE A O 1
ATOM 632 N N . LEU A 1 75 ? -5.901 3.407 12.895 1.00 95.44 75 LEU A N 1
ATOM 633 C CA . LEU A 1 75 ? -4.939 4.511 12.855 1.00 95.44 75 LEU A CA 1
ATOM 634 C C . LEU A 1 75 ? -4.947 5.248 11.510 1.00 95.44 75 LEU A C 1
ATOM 636 O O . LEU A 1 75 ? -4.783 6.469 11.507 1.00 95.44 75 LEU A O 1
ATOM 640 N N . ARG A 1 76 ? -5.184 4.565 10.382 1.00 93.44 76 ARG A N 1
ATOM 641 C CA . ARG A 1 76 ? -5.277 5.212 9.059 1.00 93.44 76 ARG A CA 1
ATOM 642 C C . ARG A 1 76 ? -6.470 6.163 8.962 1.00 93.44 76 ARG A C 1
ATOM 644 O O . ARG A 1 76 ? -6.333 7.261 8.428 1.00 93.44 76 ARG A O 1
ATOM 651 N N . TYR A 1 77 ? -7.616 5.773 9.518 1.00 94.50 77 TYR A N 1
ATOM 652 C CA . TYR A 1 77 ? -8.834 6.591 9.508 1.00 94.50 77 TYR A CA 1
ATOM 653 C C . TYR A 1 77 ? -8.848 7.662 10.608 1.00 94.50 77 TYR A C 1
ATOM 655 O O . TYR A 1 77 ? -9.394 8.746 10.399 1.00 94.50 77 TYR A O 1
ATOM 663 N N . ALA A 1 78 ? -8.232 7.378 11.758 1.00 94.81 78 ALA A N 1
ATOM 664 C CA . ALA A 1 78 ? -8.203 8.254 12.925 1.00 94.81 78 ALA A CA 1
ATOM 665 C C . ALA A 1 78 ? -7.040 9.262 12.926 1.00 94.81 78 ALA A C 1
ATOM 667 O O . ALA A 1 78 ? -7.044 10.191 13.734 1.00 94.81 78 ALA A O 1
ATOM 668 N N . SER A 1 79 ? -6.052 9.124 12.036 1.00 92.81 79 SER A N 1
ATOM 669 C CA . SER A 1 79 ? -4.958 10.093 11.877 1.00 92.81 79 SER A CA 1
ATOM 670 C C . SER A 1 79 ? -5.387 11.289 11.027 1.00 92.81 79 SER A C 1
ATOM 672 O O . SER A 1 79 ? -5.933 11.135 9.933 1.00 92.81 79 SER A O 1
ATOM 674 N N . PHE A 1 80 ? -5.086 12.509 11.475 1.00 87.06 80 PHE A N 1
ATOM 675 C CA . PHE A 1 80 ? -5.305 13.717 10.678 1.00 87.06 80 PHE A CA 1
ATOM 676 C C . PHE A 1 80 ? -4.550 13.630 9.345 1.00 87.06 80 PHE A C 1
ATOM 678 O O . PHE A 1 80 ? -3.342 13.391 9.318 1.00 87.06 80 PHE A O 1
ATOM 685 N N . SER A 1 81 ? -5.273 13.837 8.239 1.00 81.81 81 SER A N 1
ATOM 686 C CA . SER A 1 81 ? -4.780 13.656 6.862 1.00 81.81 81 SER A CA 1
ATOM 687 C C . SER A 1 81 ? -4.216 12.258 6.558 1.00 81.81 81 SER A C 1
ATOM 689 O O . SER A 1 81 ? -3.417 12.120 5.642 1.00 81.81 81 SER A O 1
ATOM 691 N N . GLY A 1 82 ? -4.581 11.232 7.337 1.00 74.38 82 GLY A N 1
ATOM 692 C CA . GLY A 1 82 ? -4.150 9.849 7.107 1.00 74.38 82 GLY A CA 1
ATOM 693 C C . GLY A 1 82 ? -2.643 9.604 7.238 1.00 74.38 82 GLY A C 1
ATOM 694 O O . GLY A 1 82 ? -2.175 8.545 6.828 1.00 74.38 82 GLY A O 1
ATOM 695 N N . ARG A 1 83 ? -1.876 10.555 7.800 1.00 77.88 83 ARG A N 1
ATOM 696 C CA . ARG A 1 83 ? -0.403 10.501 7.814 1.00 77.88 83 ARG A CA 1
ATOM 697 C C . ARG A 1 83 ? 0.114 9.188 8.396 1.00 77.88 83 ARG A C 1
ATOM 699 O O . ARG A 1 83 ? -0.351 8.735 9.447 1.00 77.88 83 ARG A O 1
ATOM 706 N N . TYR A 1 84 ? 1.083 8.600 7.707 1.00 79.44 84 TYR A N 1
ATOM 707 C CA . TYR A 1 84 ? 1.592 7.266 7.996 1.00 79.44 84 TYR A CA 1
ATOM 708 C C . TYR A 1 84 ? 2.973 7.296 8.654 1.00 79.44 84 TYR A C 1
ATOM 710 O O . TYR A 1 84 ? 3.081 6.909 9.817 1.00 79.44 84 TYR A O 1
ATOM 718 N N . GLY A 1 85 ? 3.978 7.865 7.979 1.00 71.81 85 GLY A N 1
ATOM 719 C CA . GLY A 1 85 ? 5.366 7.925 8.459 1.00 71.81 85 GLY A CA 1
ATOM 720 C C . GLY A 1 85 ? 5.640 8.926 9.593 1.00 71.81 85 GLY A C 1
ATOM 721 O O . GLY A 1 85 ? 6.722 8.924 10.169 1.00 71.81 85 GLY A O 1
ATOM 722 N N . GLN A 1 86 ? 4.676 9.775 9.972 1.00 74.81 86 GLN A N 1
ATOM 723 C CA . GLN A 1 86 ? 4.866 10.800 11.007 1.00 74.81 86 GLN A CA 1
ATOM 724 C C . GLN A 1 86 ? 3.775 10.850 12.075 1.00 74.81 86 GLN A C 1
ATOM 726 O O . GLN A 1 86 ? 2.662 10.329 11.943 1.00 74.81 86 GLN A O 1
ATOM 731 N N . ARG A 1 87 ? 4.086 11.564 13.166 1.00 78.19 87 ARG A N 1
ATOM 732 C CA . ARG A 1 87 ? 3.086 11.916 14.168 1.00 78.19 87 ARG A CA 1
ATOM 733 C C . ARG A 1 87 ? 2.035 12.862 13.599 1.00 78.19 87 ARG A C 1
ATOM 735 O O . ARG A 1 87 ? 2.332 13.986 13.210 1.00 78.19 87 ARG A O 1
ATOM 742 N N . ALA A 1 88 ? 0.786 12.409 13.622 1.00 84.19 88 ALA A N 1
ATOM 743 C CA . ALA A 1 88 ? -0.387 13.232 13.371 1.00 84.19 88 ALA A CA 1
ATOM 744 C C . ALA A 1 88 ? -1.220 13.409 14.642 1.00 84.19 88 ALA A C 1
ATOM 746 O O . ALA A 1 88 ? -1.126 12.630 15.597 1.00 84.19 88 ALA A O 1
ATOM 747 N N . GLY A 1 89 ? -2.058 14.443 14.649 1.00 90.12 89 GLY A N 1
ATOM 748 C CA . GLY A 1 89 ? -3.153 14.550 15.606 1.00 90.12 89 GLY A CA 1
ATOM 749 C C . GLY A 1 89 ? -4.293 13.594 15.255 1.00 90.12 89 GLY A C 1
ATOM 750 O O . GLY A 1 89 ? -4.373 13.097 14.134 1.00 90.12 89 GLY A O 1
ATOM 751 N N . PHE A 1 90 ? -5.192 13.369 16.208 1.00 93.94 90 PHE A N 1
ATOM 752 C CA . PHE A 1 90 ? -6.452 12.669 15.960 1.00 93.94 90 PHE A CA 1
ATOM 753 C C . PHE A 1 90 ? -7.330 13.479 14.995 1.00 93.94 90 PHE A C 1
ATOM 755 O O . PHE A 1 90 ? -7.528 14.679 15.209 1.00 93.94 90 PHE A O 1
ATOM 762 N N . ALA A 1 91 ? -7.861 12.839 13.956 1.00 93.00 91 ALA A N 1
ATOM 763 C CA . ALA A 1 91 ? -8.769 13.448 12.997 1.00 93.00 91 ALA A CA 1
ATOM 764 C C . ALA A 1 91 ? -10.140 13.661 13.649 1.00 93.00 91 ALA A C 1
ATOM 766 O O . ALA A 1 91 ? -10.894 12.718 13.883 1.00 93.00 91 ALA A O 1
ATOM 767 N N . THR A 1 92 ? -10.454 14.910 13.971 1.00 90.00 92 THR A N 1
ATOM 768 C CA . THR A 1 92 ? -11.705 15.264 14.639 1.00 90.00 92 THR A CA 1
ATOM 769 C C . THR A 1 92 ? -12.829 15.495 13.652 1.00 90.00 92 THR A C 1
ATOM 771 O O . THR A 1 92 ? -12.625 16.118 12.609 1.00 90.00 92 THR A O 1
ATOM 774 N N . ASP A 1 93 ? -14.027 15.094 14.055 1.00 90.62 93 ASP A N 1
ATOM 775 C CA . ASP A 1 93 ? -15.266 15.590 13.471 1.00 90.62 93 ASP A CA 1
ATOM 776 C C . ASP A 1 93 ? -15.350 17.113 13.610 1.00 90.62 93 ASP A C 1
ATOM 778 O O . ASP A 1 93 ? -14.795 17.711 14.542 1.00 90.62 93 ASP A O 1
ATOM 782 N N . THR A 1 94 ? -16.020 17.750 12.655 1.00 83.19 94 THR A N 1
ATOM 783 C CA . THR A 1 94 ? -16.180 19.203 12.622 1.00 83.19 94 THR A CA 1
ATOM 784 C C . THR A 1 94 ? -17.657 19.557 12.778 1.00 83.19 94 THR A C 1
ATOM 786 O O . THR A 1 94 ? -18.482 19.059 12.015 1.00 83.19 94 THR A O 1
ATOM 789 N N . PRO A 1 95 ? -18.019 20.452 13.717 1.00 77.38 95 PRO A N 1
ATOM 790 C CA . PRO A 1 95 ? -19.376 21.001 13.799 1.00 77.38 95 PRO A CA 1
ATOM 791 C C . PRO A 1 95 ? -19.747 21.897 12.603 1.00 77.38 95 PRO A C 1
ATOM 793 O O . PRO A 1 95 ? -20.893 22.314 12.470 1.00 77.38 95 PRO A O 1
ATOM 796 N N . ARG A 1 96 ? -18.767 22.265 11.765 1.00 79.88 96 ARG A N 1
ATOM 797 C CA . ARG A 1 96 ? -18.960 23.036 10.527 1.00 79.88 96 ARG A CA 1
ATOM 798 C C . ARG A 1 96 ? -19.148 22.086 9.337 1.00 79.88 96 ARG A C 1
ATOM 800 O O . ARG A 1 96 ? -19.056 20.874 9.482 1.00 79.88 96 ARG A O 1
ATOM 807 N N . LYS A 1 97 ? -19.353 22.630 8.132 1.00 75.44 97 LYS A N 1
ATOM 808 C CA . LYS A 1 97 ? -19.375 21.827 6.898 1.00 75.44 97 LYS A CA 1
ATOM 809 C C . LYS A 1 97 ? -18.052 21.064 6.725 1.00 75.44 97 LYS A C 1
ATOM 811 O O . LYS A 1 97 ? -16.981 21.664 6.809 1.00 75.44 97 LYS A O 1
ATOM 816 N N . GLY A 1 98 ? -18.137 19.758 6.483 1.00 75.12 98 GLY A N 1
ATOM 817 C CA . GLY A 1 98 ? -16.996 18.880 6.232 1.00 75.12 98 GLY A CA 1
ATOM 818 C C . GLY A 1 98 ? -17.343 17.404 6.458 1.00 75.12 98 GLY A C 1
ATOM 819 O O . GLY A 1 98 ? -18.368 17.107 7.072 1.00 75.12 98 GLY A O 1
ATOM 820 N N . PRO A 1 99 ? -16.513 16.473 5.963 1.00 82.06 99 PRO A N 1
ATOM 821 C CA . PRO A 1 99 ? -16.745 15.046 6.146 1.00 82.06 99 PRO A CA 1
ATOM 822 C C . PRO A 1 99 ? -16.560 14.640 7.612 1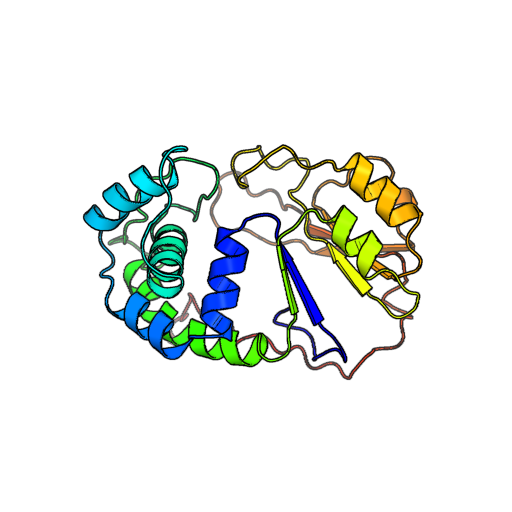.00 82.06 99 PRO A C 1
ATOM 824 O O . PRO A 1 99 ? -15.509 14.914 8.201 1.00 82.06 99 PRO A O 1
ATOM 827 N N . GLN A 1 100 ? -17.543 13.931 8.169 1.00 91.19 100 GLN A N 1
ATOM 828 C CA . GLN A 1 100 ? -17.468 13.380 9.522 1.00 91.19 100 GLN A CA 1
ATOM 829 C C . GLN A 1 100 ? -16.647 12.087 9.511 1.00 91.19 100 GLN A C 1
ATOM 831 O O . GLN A 1 100 ? -16.955 11.122 8.808 1.00 91.19 100 GLN A O 1
ATOM 836 N N . LYS A 1 101 ? -15.544 12.078 10.256 1.00 92.44 101 LYS A N 1
ATOM 837 C CA . LYS A 1 101 ? -14.578 10.977 10.287 1.00 92.44 101 LYS A CA 1
ATOM 838 C C . LYS A 1 101 ? -15.130 9.767 11.024 1.00 92.44 101 LYS A C 1
ATOM 840 O O . LYS A 1 101 ? -14.893 8.646 10.578 1.00 92.44 101 LYS A O 1
ATOM 845 N N . SER A 1 102 ? -15.916 9.989 12.074 1.00 93.50 102 SER A N 1
ATOM 846 C CA . SER A 1 102 ? -16.625 8.918 12.780 1.00 93.50 102 SER A CA 1
ATOM 847 C C . SER A 1 102 ? -17.611 8.169 11.871 1.00 93.50 102 SER A C 1
ATOM 849 O O . SER A 1 102 ? -17.638 6.938 11.869 1.00 93.50 102 SER A O 1
ATOM 851 N N . GLU A 1 103 ? -18.363 8.879 11.026 1.00 93.50 103 GLU A N 1
ATOM 852 C CA . GLU A 1 103 ? -19.283 8.263 10.059 1.00 93.50 103 GLU A CA 1
ATOM 853 C C . GLU A 1 103 ? -18.544 7.497 8.959 1.00 93.50 103 GLU A C 1
ATOM 855 O O . GLU A 1 103 ? -18.968 6.414 8.552 1.00 93.50 103 GLU A O 1
ATOM 860 N N . ILE A 1 104 ? -17.416 8.029 8.479 1.00 93.75 104 ILE A N 1
ATOM 861 C CA . ILE A 1 104 ? -16.561 7.323 7.520 1.00 93.75 104 ILE A CA 1
ATOM 862 C C . ILE A 1 104 ? -16.028 6.027 8.145 1.00 93.75 104 ILE A C 1
ATOM 864 O O . ILE A 1 104 ? -16.066 4.984 7.489 1.00 93.75 104 ILE A O 1
ATOM 868 N N . TRP A 1 105 ? -15.573 6.081 9.401 1.00 96.25 105 TRP A N 1
ATOM 869 C CA . TRP A 1 105 ? -15.117 4.913 10.156 1.00 96.25 105 TRP A CA 1
ATOM 870 C C . TRP A 1 105 ? -16.211 3.845 10.278 1.00 96.25 105 TRP A C 1
ATOM 872 O O . TRP A 1 105 ? -15.968 2.677 9.976 1.00 96.25 105 TRP A O 1
ATOM 882 N N . ALA A 1 106 ? -17.448 4.244 10.590 1.00 95.94 106 ALA A N 1
ATOM 883 C CA . ALA A 1 106 ? -18.586 3.328 10.708 1.00 95.94 106 ALA A CA 1
ATOM 884 C C . ALA A 1 106 ? -18.881 2.531 9.418 1.00 95.94 106 ALA A C 1
ATOM 886 O O . ALA A 1 106 ? -19.480 1.456 9.467 1.00 95.94 106 ALA A O 1
ATOM 887 N N . ARG A 1 107 ? -18.436 3.020 8.251 1.00 96.12 107 ARG A N 1
ATOM 888 C CA . ARG A 1 107 ? -18.606 2.349 6.948 1.00 96.12 107 ARG A CA 1
ATOM 889 C C . ARG A 1 107 ? -17.485 1.352 6.624 1.00 96.12 107 ARG A C 1
ATOM 891 O O . ARG A 1 107 ? -17.640 0.566 5.686 1.00 96.12 107 ARG A O 1
ATOM 898 N N . VAL A 1 108 ? -16.366 1.364 7.355 1.00 96.69 108 VAL A N 1
ATOM 899 C CA . VAL A 1 108 ? -15.186 0.519 7.078 1.00 96.69 108 VAL A CA 1
ATOM 900 C C . VAL A 1 108 ? -15.482 -0.984 7.153 1.00 96.69 108 VAL A C 1
ATOM 902 O O . VAL A 1 108 ? -15.079 -1.680 6.218 1.00 96.69 108 VAL A O 1
ATOM 905 N N . PRO A 1 109 ? -16.252 -1.511 8.130 1.00 96.38 109 PRO A N 1
ATOM 906 C CA . PRO A 1 109 ? -16.623 -2.930 8.155 1.00 96.38 109 PRO A CA 1
ATOM 907 C C . PRO A 1 109 ? -17.240 -3.432 6.842 1.00 96.38 109 PRO A C 1
ATOM 909 O O . PRO A 1 109 ? -16.906 -4.511 6.360 1.00 96.38 109 PRO A O 1
ATOM 912 N N . GLY A 1 110 ? -18.106 -2.629 6.215 1.00 94.12 110 GLY A N 1
ATOM 913 C CA . GLY A 1 110 ? -18.722 -2.978 4.931 1.00 94.12 110 GLY A CA 1
ATOM 914 C C . GLY A 1 110 ? -17.754 -2.920 3.742 1.00 94.12 110 GLY A C 1
ATOM 915 O O . GLY A 1 110 ? -17.982 -3.585 2.733 1.00 94.12 110 GLY A O 1
ATOM 916 N N . ARG A 1 111 ? -16.667 -2.139 3.836 1.00 94.31 111 ARG A N 1
ATOM 917 C CA . ARG A 1 111 ? -15.619 -2.061 2.801 1.00 94.31 111 ARG A CA 1
ATOM 918 C C . ARG A 1 111 ? -14.735 -3.305 2.798 1.00 94.31 111 ARG A C 1
ATOM 920 O O . ARG A 1 111 ? -14.374 -3.760 1.719 1.00 94.31 111 ARG A O 1
ATOM 927 N N . ILE A 1 112 ? -14.448 -3.872 3.971 1.00 96.25 112 ILE A N 1
ATOM 928 C CA . ILE A 1 112 ? -13.628 -5.087 4.118 1.00 96.25 112 ILE A CA 1
ATOM 929 C C . ILE A 1 112 ? -14.206 -6.246 3.300 1.00 96.25 112 ILE A C 1
ATOM 931 O O . ILE A 1 112 ? -13.479 -6.896 2.559 1.00 96.25 112 ILE A O 1
ATOM 935 N N . GLN A 1 113 ? -15.525 -6.436 3.342 1.00 88.75 113 GLN A N 1
ATOM 936 C CA . GLN A 1 113 ? -16.198 -7.496 2.584 1.00 88.75 113 GLN A CA 1
ATOM 937 C C . GLN A 1 113 ? -16.030 -7.336 1.063 1.00 88.75 113 GLN A C 1
ATOM 939 O O . GLN A 1 113 ? -15.716 -8.294 0.361 1.00 88.75 113 GLN A O 1
ATOM 944 N N . ARG A 1 114 ? -16.132 -6.104 0.547 1.00 90.50 114 ARG A N 1
ATOM 945 C CA . ARG A 1 114 ? -15.887 -5.832 -0.881 1.00 90.50 114 ARG A CA 1
ATOM 946 C C . ARG A 1 114 ? -14.427 -6.043 -1.271 1.00 90.50 114 ARG A C 1
ATOM 948 O O . ARG A 1 114 ? -14.148 -6.552 -2.354 1.00 90.50 114 ARG A O 1
ATOM 955 N N . LEU A 1 115 ? -13.499 -5.648 -0.399 1.00 93.62 115 LEU A N 1
ATOM 956 C CA . LEU A 1 115 ? -12.074 -5.873 -0.625 1.00 93.62 115 LEU A CA 1
ATOM 957 C C . LEU A 1 115 ? -11.759 -7.364 -0.667 1.00 93.62 115 LEU A C 1
ATOM 959 O O . LEU A 1 115 ? -11.055 -7.790 -1.574 1.00 93.62 115 LEU A O 1
ATOM 963 N N . ARG A 1 116 ? -12.344 -8.163 0.229 1.00 93.56 116 ARG A N 1
ATOM 964 C CA . ARG A 1 116 ? -12.191 -9.618 0.222 1.00 93.56 116 ARG A CA 1
ATOM 965 C C . ARG A 1 116 ? -12.573 -10.236 -1.117 1.00 93.56 116 ARG A C 1
ATOM 967 O O . ARG A 1 116 ? -11.799 -11.012 -1.671 1.00 93.56 116 ARG A O 1
ATOM 974 N N . ASP A 1 117 ? -13.724 -9.875 -1.679 1.00 90.44 117 ASP A N 1
ATOM 975 C CA . ASP A 1 117 ? -14.151 -10.417 -2.977 1.00 90.44 117 ASP A CA 1
ATOM 976 C C . ASP A 1 117 ? -13.165 -10.065 -4.100 1.00 90.44 117 ASP A C 1
ATOM 978 O O . ASP A 1 117 ? -12.902 -10.876 -4.996 1.00 90.44 117 ASP A O 1
ATOM 982 N N . ARG A 1 118 ? -12.559 -8.874 -4.025 1.00 90.94 118 ARG A N 1
ATOM 983 C CA . ARG A 1 118 ? -11.545 -8.418 -4.981 1.00 90.94 118 ARG A CA 1
ATOM 984 C C . ARG A 1 118 ? -10.143 -8.971 -4.712 1.00 90.94 118 ARG A C 1
ATOM 986 O O . ARG A 1 118 ? -9.361 -9.049 -5.653 1.00 90.94 118 ARG A O 1
ATOM 993 N N . PHE A 1 119 ? -9.821 -9.372 -3.489 1.00 92.62 119 PHE A N 1
ATOM 994 C CA . PHE A 1 119 ? -8.526 -9.962 -3.131 1.00 92.62 119 PHE A CA 1
ATOM 995 C C . PHE A 1 119 ? -8.533 -11.492 -3.139 1.00 92.62 119 PHE A C 1
ATOM 997 O O . PHE A 1 119 ? -7.481 -12.125 -3.113 1.00 92.62 119 PHE A O 1
ATOM 1004 N N . LYS A 1 120 ? -9.702 -12.124 -3.278 1.00 89.31 120 LYS A N 1
ATOM 1005 C CA . LYS A 1 120 ? -9.783 -13.567 -3.512 1.00 89.31 120 LYS A CA 1
ATOM 1006 C C . LYS A 1 120 ? -8.965 -13.949 -4.753 1.00 89.31 120 LYS A C 1
ATOM 1008 O O . LYS A 1 120 ? -9.157 -13.347 -5.810 1.00 89.31 120 LYS A O 1
ATOM 1013 N N . GLY A 1 121 ? -8.083 -14.941 -4.625 1.00 89.94 121 GLY A N 1
ATOM 1014 C CA . GLY A 1 121 ? -7.225 -15.419 -5.718 1.00 89.94 121 GLY A CA 1
ATOM 1015 C C . GLY A 1 121 ? -6.038 -14.510 -6.058 1.00 89.94 121 GLY A C 1
ATOM 1016 O O . GLY A 1 121 ? -5.453 -14.676 -7.121 1.00 89.94 121 GLY A O 1
ATOM 1017 N N . VAL A 1 122 ? -5.710 -13.549 -5.191 1.00 95.19 122 VAL A N 1
ATOM 1018 C CA . VAL A 1 122 ? -4.529 -12.683 -5.308 1.00 95.19 122 VAL A CA 1
ATOM 1019 C C . VAL A 1 122 ? -3.417 -13.248 -4.431 1.00 95.19 122 VAL A C 1
ATOM 1021 O O . VAL A 1 122 ? -3.649 -13.511 -3.246 1.00 95.19 122 VAL A O 1
ATOM 1024 N N . ALA A 1 123 ? -2.225 -13.427 -4.999 1.00 95.69 123 ALA A N 1
ATOM 1025 C CA . ALA A 1 123 ? -1.027 -13.701 -4.218 1.00 95.69 123 ALA A CA 1
ATOM 1026 C C . ALA A 1 123 ? -0.610 -12.419 -3.490 1.00 95.69 123 ALA A C 1
ATOM 1028 O O . ALA A 1 123 ? -0.616 -11.343 -4.084 1.00 95.69 123 ALA A O 1
ATOM 1029 N N . ILE A 1 124 ? -0.304 -12.535 -2.202 1.00 96.50 124 ILE A N 1
ATOM 1030 C CA . ILE A 1 124 ? 0.143 -11.418 -1.370 1.00 96.50 124 ILE A CA 1
ATOM 1031 C C . ILE A 1 124 ? 1.593 -11.718 -1.004 1.00 96.50 124 ILE A C 1
ATOM 1033 O O . ILE A 1 124 ? 1.858 -12.765 -0.417 1.00 96.50 124 ILE A O 1
ATOM 1037 N N . GLU A 1 125 ? 2.490 -10.821 -1.386 1.00 97.25 125 GLU A N 1
ATOM 1038 C CA . GLU A 1 125 ? 3.927 -10.860 -1.120 1.00 97.25 125 GLU A CA 1
ATOM 1039 C C . GLU A 1 125 ? 4.306 -9.695 -0.199 1.00 97.25 125 GLU A C 1
ATOM 1041 O O . GLU A 1 125 ? 3.587 -8.694 -0.110 1.00 97.25 125 GLU A O 1
ATOM 1046 N N . CYS A 1 126 ? 5.428 -9.846 0.500 1.00 97.00 126 CYS A N 1
ATOM 1047 C CA . CYS A 1 126 ? 5.963 -8.844 1.413 1.00 97.00 126 CYS A CA 1
ATOM 1048 C C . CYS A 1 126 ? 7.472 -8.746 1.233 1.00 97.00 126 CYS A C 1
ATOM 1050 O O . CYS A 1 126 ? 8.219 -9.526 1.825 1.00 97.00 126 CYS A O 1
ATOM 1052 N N . GLY A 1 127 ? 7.927 -7.814 0.403 1.00 94.62 127 GLY A N 1
ATOM 1053 C CA . GLY A 1 127 ? 9.344 -7.703 0.095 1.00 94.62 127 GLY A CA 1
ATOM 1054 C C . GLY A 1 127 ? 9.699 -6.472 -0.717 1.00 94.62 127 GLY A C 1
ATOM 1055 O O . GLY A 1 127 ? 8.847 -5.652 -1.079 1.00 94.62 127 GLY A O 1
ATOM 1056 N N . ASP A 1 128 ? 10.994 -6.348 -0.993 1.00 95.06 128 ASP A N 1
ATOM 1057 C CA . ASP A 1 128 ? 11.487 -5.317 -1.892 1.00 95.06 128 ASP A CA 1
ATOM 1058 C C . ASP A 1 128 ? 10.945 -5.530 -3.310 1.00 95.06 128 ASP A C 1
ATOM 1060 O O . ASP A 1 128 ? 10.680 -6.662 -3.722 1.00 95.06 128 ASP A O 1
ATOM 1064 N N . TYR A 1 129 ? 10.761 -4.439 -4.056 1.00 95.56 129 TYR A N 1
ATOM 1065 C CA . TYR A 1 129 ? 10.254 -4.522 -5.422 1.00 95.56 129 TYR A CA 1
ATOM 1066 C C . TYR A 1 129 ? 11.202 -5.337 -6.308 1.00 95.56 129 TYR A C 1
ATOM 1068 O O . TYR A 1 129 ? 10.718 -6.116 -7.125 1.00 95.56 129 TYR A O 1
ATOM 1076 N N . SER A 1 130 ? 12.520 -5.209 -6.113 1.00 95.69 130 SER A N 1
ATOM 1077 C CA . SER A 1 130 ? 13.535 -5.902 -6.917 1.00 95.69 130 SER A CA 1
ATOM 1078 C C . SER A 1 130 ? 13.349 -7.421 -6.892 1.00 95.69 130 SER A C 1
ATOM 1080 O O . SER A 1 130 ? 13.305 -8.051 -7.944 1.00 95.69 130 SER A O 1
ATOM 1082 N N . GLU A 1 131 ? 13.096 -7.995 -5.713 1.00 96.50 131 GLU A N 1
ATOM 1083 C CA . GLU A 1 131 ? 12.821 -9.427 -5.545 1.00 96.50 131 GLU A CA 1
ATOM 1084 C C . GLU A 1 131 ? 11.570 -9.883 -6.317 1.00 96.50 131 GLU A C 1
ATOM 1086 O O . GLU A 1 131 ? 11.488 -11.032 -6.753 1.00 96.50 131 GLU A O 1
ATOM 1091 N N . GLN A 1 132 ? 10.579 -8.998 -6.486 1.00 96.56 132 GLN A N 1
ATOM 1092 C CA . GLN A 1 132 ? 9.360 -9.314 -7.235 1.00 96.56 132 GLN A CA 1
ATOM 1093 C C . GLN A 1 132 ? 9.594 -9.284 -8.740 1.00 96.56 132 GLN A C 1
ATOM 1095 O O . GLN A 1 132 ? 9.049 -10.132 -9.443 1.00 96.56 132 GLN A O 1
ATOM 1100 N N . PHE A 1 133 ? 10.409 -8.348 -9.230 1.00 97.19 133 PHE A N 1
ATOM 1101 C CA . PHE A 1 133 ? 10.838 -8.358 -10.626 1.00 97.19 133 PHE A CA 1
ATOM 1102 C C . PHE A 1 133 ? 11.636 -9.631 -10.918 1.00 97.19 133 PHE A C 1
ATOM 1104 O O . PHE A 1 133 ? 11.249 -10.388 -11.797 1.00 97.19 133 PHE A O 1
ATOM 1111 N N . GLU A 1 134 ? 12.640 -9.966 -10.105 1.00 96.62 134 GLU A N 1
ATOM 1112 C CA . GLU A 1 134 ? 13.422 -11.201 -10.281 1.00 96.62 134 GLU A CA 1
ATOM 1113 C C . GLU A 1 134 ? 12.564 -12.477 -10.285 1.00 96.62 134 GLU A C 1
ATOM 1115 O O . GLU A 1 134 ? 12.868 -13.440 -10.989 1.00 96.62 134 GLU A O 1
ATOM 1120 N N . ARG A 1 135 ? 11.498 -12.513 -9.477 1.00 97.00 135 ARG A N 1
ATOM 1121 C CA . ARG A 1 135 ? 10.636 -13.693 -9.337 1.00 97.00 135 ARG A CA 1
ATOM 1122 C C . ARG A 1 135 ? 9.603 -13.830 -10.452 1.00 97.00 135 ARG A C 1
ATOM 1124 O O . ARG A 1 135 ? 9.243 -14.959 -10.789 1.00 97.00 135 ARG A O 1
ATOM 1131 N N . TYR A 1 136 ? 9.055 -12.714 -10.924 1.00 96.81 136 TYR A N 1
ATOM 1132 C CA . TYR A 1 136 ? 7.849 -12.707 -11.751 1.00 96.81 136 TYR A CA 1
ATOM 1133 C C . TYR A 1 136 ? 8.059 -12.171 -13.164 1.00 96.81 136 TYR A C 1
ATOM 1135 O O . TYR A 1 136 ? 7.103 -12.220 -13.930 1.00 96.81 136 TYR A O 1
ATOM 1143 N N . ASP A 1 137 ? 9.240 -11.661 -13.509 1.00 97.38 137 ASP A N 1
ATOM 1144 C CA . ASP A 1 137 ? 9.499 -11.133 -14.847 1.00 97.38 137 ASP A CA 1
ATOM 1145 C C . ASP A 1 137 ? 9.368 -12.204 -15.939 1.00 97.38 137 ASP A C 1
ATOM 1147 O O . ASP A 1 137 ? 9.870 -13.322 -15.804 1.00 97.38 137 ASP A O 1
ATOM 1151 N N . ASP A 1 138 ? 8.614 -11.854 -16.981 1.00 95.06 138 ASP A N 1
ATOM 1152 C CA . ASP A 1 138 ? 8.277 -12.675 -18.146 1.00 95.06 138 ASP A CA 1
ATOM 1153 C C . ASP A 1 138 ? 7.558 -11.790 -19.187 1.00 95.06 138 ASP A C 1
ATOM 1155 O O . ASP A 1 138 ? 6.802 -10.886 -18.817 1.00 95.06 138 ASP A O 1
ATOM 1159 N N . ASP A 1 139 ? 7.697 -12.101 -20.481 1.00 93.06 139 ASP A N 1
ATOM 1160 C CA . ASP A 1 139 ? 7.030 -11.399 -21.598 1.00 93.06 139 ASP A CA 1
ATOM 1161 C C . ASP A 1 139 ? 5.497 -11.266 -21.424 1.00 93.06 139 ASP A C 1
ATOM 1163 O O . ASP A 1 139 ? 4.848 -10.394 -22.006 1.00 93.06 139 ASP A O 1
ATOM 1167 N N . GLY A 1 140 ? 4.871 -12.177 -20.669 1.00 91.69 140 GLY A N 1
ATOM 1168 C CA . GLY A 1 140 ? 3.433 -12.188 -20.403 1.00 91.69 140 GLY A CA 1
ATOM 1169 C C . GLY A 1 140 ? 2.983 -11.373 -19.185 1.00 91.69 140 GLY A C 1
ATOM 1170 O O . GLY A 1 140 ? 1.805 -11.465 -18.809 1.00 91.69 140 GLY A O 1
ATOM 1171 N N . VAL A 1 141 ? 3.882 -10.635 -18.532 1.00 95.00 141 VAL A N 1
ATOM 1172 C CA . VAL A 1 141 ? 3.616 -9.917 -17.279 1.00 95.00 141 VAL A CA 1
ATOM 1173 C C . VAL A 1 141 ? 3.534 -8.412 -17.507 1.00 95.00 141 VAL A C 1
ATOM 1175 O O . VAL A 1 141 ? 4.233 -7.840 -18.332 1.00 95.00 141 VAL A O 1
ATOM 1178 N N . LEU A 1 142 ? 2.632 -7.776 -16.756 1.00 95.56 142 LEU A N 1
ATOM 1179 C CA . LEU A 1 142 ? 2.510 -6.326 -16.676 1.00 95.56 142 LEU A CA 1
ATOM 1180 C C . LEU A 1 142 ? 2.733 -5.885 -15.229 1.00 95.56 142 LEU A C 1
ATOM 1182 O O . LEU A 1 142 ? 1.902 -6.167 -14.355 1.00 95.56 142 LEU A O 1
ATOM 1186 N N . PHE A 1 143 ? 3.815 -5.152 -14.995 1.00 97.31 143 PHE A N 1
ATOM 1187 C CA . PHE A 1 143 ? 4.122 -4.516 -13.722 1.00 97.31 143 PHE A CA 1
ATOM 1188 C C . PHE A 1 143 ? 3.424 -3.157 -13.625 1.00 97.31 143 PHE A C 1
ATOM 1190 O O . PHE A 1 143 ? 3.531 -2.314 -14.510 1.00 97.31 143 PHE A O 1
ATOM 1197 N N . TYR A 1 144 ? 2.699 -2.926 -12.532 1.00 96.69 144 TYR A N 1
ATOM 1198 C CA . TYR A 1 144 ? 2.227 -1.589 -12.171 1.00 96.69 144 TYR A CA 1
ATOM 1199 C C . TYR A 1 144 ? 2.973 -1.141 -10.921 1.00 96.69 144 TYR A C 1
ATOM 1201 O O . TYR A 1 144 ? 2.794 -1.737 -9.856 1.00 96.69 144 TYR A O 1
ATOM 1209 N N . CYS A 1 145 ? 3.786 -0.101 -11.059 1.00 96.81 145 CYS A N 1
ATOM 1210 C CA . CYS A 1 145 ? 4.620 0.432 -9.994 1.00 96.81 145 CYS A CA 1
ATOM 1211 C C . CYS A 1 145 ? 4.104 1.807 -9.569 1.00 96.81 145 CYS A C 1
ATOM 1213 O O . CYS A 1 145 ? 3.978 2.720 -10.382 1.00 96.81 145 CYS A O 1
ATOM 1215 N N . ASP A 1 146 ? 3.848 1.952 -8.275 1.00 94.06 146 ASP A N 1
ATOM 1216 C CA . ASP A 1 146 ? 3.463 3.216 -7.644 1.00 94.06 146 ASP A CA 1
ATOM 1217 C C . ASP A 1 146 ? 4.445 3.497 -6.499 1.00 94.06 146 ASP A C 1
ATOM 1219 O O . ASP A 1 146 ? 4.124 3.277 -5.328 1.00 94.06 146 ASP A O 1
ATOM 1223 N N . PRO A 1 147 ? 5.712 3.807 -6.834 1.00 93.31 147 PRO A N 1
ATOM 1224 C CA . PRO A 1 147 ? 6.737 4.048 -5.831 1.00 93.31 147 PRO A CA 1
ATOM 1225 C C . PRO A 1 147 ? 6.425 5.334 -5.051 1.00 93.31 147 PRO A C 1
ATOM 1227 O O . PRO A 1 147 ? 5.692 6.192 -5.543 1.00 93.31 147 PRO A O 1
ATOM 1230 N N . PRO A 1 148 ? 7.020 5.528 -3.860 1.00 90.31 148 PRO A N 1
ATOM 1231 C CA . PRO A 1 148 ? 7.103 6.855 -3.253 1.00 90.31 148 PRO A CA 1
ATOM 1232 C C . PRO A 1 148 ? 7.570 7.876 -4.294 1.00 90.31 148 PRO A C 1
ATOM 1234 O O . PRO A 1 148 ? 8.512 7.581 -5.020 1.00 90.31 148 PRO A O 1
ATOM 1237 N N . TYR A 1 149 ? 6.929 9.041 -4.415 1.00 88.81 149 TYR A N 1
ATOM 1238 C CA . TYR A 1 149 ? 7.341 10.034 -5.417 1.00 88.81 149 TYR A CA 1
ATOM 1239 C C . TYR A 1 149 ? 8.594 10.794 -4.969 1.00 88.81 149 TYR A C 1
ATOM 1241 O O . TYR A 1 149 ? 8.786 11.034 -3.777 1.00 88.81 149 TYR A O 1
ATOM 1249 N N . THR A 1 150 ? 9.429 11.210 -5.925 1.00 85.19 150 THR A N 1
ATOM 1250 C CA . THR A 1 150 ? 10.745 11.822 -5.655 1.00 85.19 150 THR A CA 1
ATOM 1251 C C . THR A 1 150 ? 10.647 13.121 -4.846 1.00 85.19 150 THR A C 1
ATOM 1253 O O . THR A 1 150 ? 11.522 13.443 -4.042 1.00 85.19 150 THR A O 1
ATOM 1256 N N . GLU A 1 151 ? 9.563 13.872 -5.031 1.00 78.69 151 GLU A N 1
ATOM 1257 C CA . GLU A 1 151 ? 9.286 15.136 -4.354 1.00 78.69 151 GLU A CA 1
ATOM 1258 C C . GLU A 1 151 ? 8.491 14.985 -3.049 1.00 78.69 151 GLU A C 1
ATOM 1260 O O . GLU A 1 151 ? 8.322 15.955 -2.290 1.00 78.69 151 GLU A O 1
ATOM 1265 N N . GLU A 1 152 ? 7.956 13.792 -2.776 1.00 69.12 152 GLU A N 1
ATOM 1266 C CA . GLU A 1 152 ? 7.284 13.532 -1.514 1.00 69.12 152 GLU A CA 1
ATOM 1267 C C . GLU A 1 152 ? 8.320 13.477 -0.397 1.00 69.12 152 GLU A C 1
ATOM 1269 O O . GLU A 1 152 ? 9.251 12.682 -0.389 1.00 69.12 152 GLU A O 1
ATOM 1274 N N . LYS A 1 153 ? 8.149 14.350 0.599 1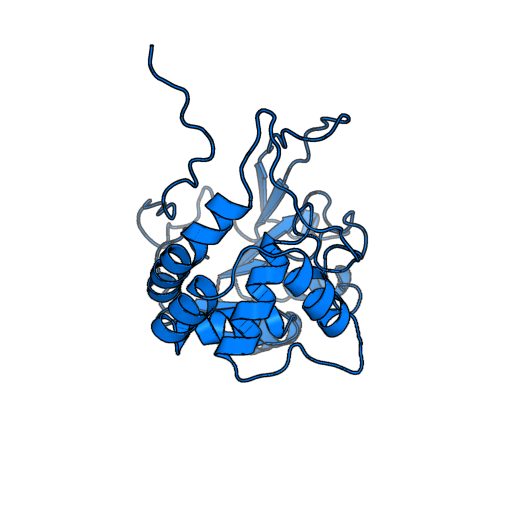.00 61.62 153 LYS A N 1
ATOM 1275 C CA . LYS A 1 153 ? 8.982 14.319 1.804 1.00 61.62 153 LYS A CA 1
ATOM 1276 C C . LYS A 1 153 ? 8.872 12.924 2.431 1.00 61.62 153 LYS A C 1
ATOM 1278 O O . LYS A 1 153 ? 7.737 12.462 2.569 1.00 61.62 153 LYS A O 1
ATOM 1283 N N . ASP A 1 154 ? 9.989 12.378 2.927 1.00 56.88 154 ASP A N 1
ATOM 1284 C CA . ASP A 1 154 ? 10.231 11.063 3.591 1.00 56.88 154 ASP A CA 1
ATOM 1285 C C . ASP A 1 154 ? 9.257 10.626 4.712 1.00 56.88 154 ASP A C 1
ATOM 1287 O O . ASP A 1 154 ? 9.459 9.664 5.441 1.00 56.88 154 ASP A O 1
ATOM 1291 N N . ASN A 1 155 ? 8.185 11.371 4.908 1.00 62.94 155 ASN A N 1
ATOM 1292 C CA . ASN A 1 155 ? 7.268 11.348 6.026 1.00 62.94 155 ASN A CA 1
ATOM 1293 C C . ASN A 1 155 ? 5.934 10.667 5.694 1.00 62.94 155 ASN A C 1
ATOM 1295 O O . ASN A 1 155 ? 5.090 10.508 6.585 1.00 62.94 155 ASN A O 1
ATOM 1299 N N . TYR A 1 156 ? 5.706 10.336 4.419 1.00 67.69 156 TYR A N 1
ATOM 1300 C CA . TYR A 1 156 ? 4.506 9.638 3.958 1.00 67.69 156 TYR A CA 1
ATOM 1301 C C . TYR A 1 156 ? 4.637 8.121 4.032 1.00 67.69 156 TYR A C 1
ATOM 1303 O O . TYR A 1 156 ? 3.627 7.466 4.264 1.00 67.69 156 TYR A O 1
ATOM 1311 N N . TYR A 1 157 ? 5.851 7.581 3.967 1.00 75.62 157 TYR A N 1
ATOM 1312 C CA . TYR A 1 157 ? 6.111 6.143 3.991 1.00 75.62 157 TYR A CA 1
ATOM 1313 C C . TYR A 1 157 ? 6.915 5.757 5.234 1.00 75.62 157 TYR A C 1
ATOM 1315 O O . TYR A 1 157 ? 7.500 6.608 5.905 1.00 75.62 157 TYR A O 1
ATOM 1323 N N . ARG A 1 158 ? 6.887 4.472 5.586 1.00 76.38 158 ARG A N 1
ATOM 1324 C CA . ARG A 1 158 ? 7.708 3.896 6.655 1.00 76.38 158 ARG A CA 1
ATOM 1325 C C . ARG A 1 158 ? 8.794 3.048 6.007 1.00 76.38 158 ARG A C 1
ATOM 1327 O O . ARG A 1 158 ? 8.503 2.298 5.084 1.00 76.38 158 ARG A O 1
ATOM 1334 N N . GLY A 1 159 ? 10.011 3.124 6.533 1.00 77.62 159 GLY A N 1
ATOM 1335 C CA . GLY A 1 159 ? 11.130 2.308 6.067 1.00 77.62 159 GLY A CA 1
ATOM 1336 C C . GLY A 1 159 ? 12.284 3.141 5.508 1.00 77.62 159 GLY A C 1
ATOM 1337 O O . GLY A 1 159 ? 12.325 4.353 5.734 1.00 77.62 159 GLY A O 1
ATOM 1338 N N . PRO A 1 160 ? 13.259 2.486 4.855 1.00 80.56 160 PRO A N 1
ATOM 1339 C CA . PRO A 1 160 ? 14.375 3.171 4.215 1.00 80.56 160 PRO A CA 1
ATOM 1340 C C . PRO A 1 160 ? 13.901 4.036 3.040 1.00 80.56 160 PRO A C 1
ATOM 1342 O O . PRO A 1 160 ? 12.796 3.854 2.526 1.00 80.56 160 PRO A O 1
ATOM 1345 N N . LEU A 1 161 ? 14.765 4.957 2.607 1.00 85.25 161 LEU A N 1
ATOM 1346 C CA . LEU A 1 161 ? 14.551 5.720 1.379 1.00 85.25 161 LEU A CA 1
ATOM 1347 C C . LEU A 1 161 ? 14.401 4.770 0.188 1.00 85.25 161 LEU A C 1
ATOM 1349 O O . LEU A 1 161 ? 15.086 3.747 0.112 1.00 85.25 161 LEU A O 1
ATOM 1353 N N . PHE A 1 162 ? 13.508 5.126 -0.729 1.00 90.50 162 PHE A N 1
ATOM 1354 C CA . PHE A 1 162 ? 13.280 4.355 -1.941 1.00 90.50 162 PHE A CA 1
ATOM 1355 C C . PHE A 1 162 ? 14.417 4.589 -2.944 1.00 90.50 162 PHE A C 1
ATOM 1357 O O . PHE A 1 162 ? 14.792 5.732 -3.211 1.00 90.50 162 PHE A O 1
ATOM 1364 N N . ASP A 1 163 ? 14.968 3.512 -3.506 1.00 93.25 163 ASP A N 1
ATOM 1365 C CA . ASP A 1 163 ? 15.996 3.596 -4.546 1.00 93.25 163 ASP A CA 1
ATOM 1366 C C . ASP A 1 163 ? 15.350 3.767 -5.925 1.00 93.25 163 ASP A C 1
ATOM 1368 O O . ASP A 1 163 ? 15.064 2.802 -6.637 1.00 93.25 163 ASP A O 1
ATOM 1372 N N . HIS A 1 164 ? 15.103 5.024 -6.290 1.00 95.38 164 HIS A N 1
ATOM 1373 C CA . HIS A 1 164 ? 14.530 5.373 -7.586 1.00 95.38 164 HIS A CA 1
ATOM 1374 C C . HIS A 1 164 ? 15.447 5.021 -8.760 1.00 95.38 164 HIS A C 1
ATOM 1376 O O . HIS A 1 164 ? 14.952 4.622 -9.810 1.00 95.38 164 HIS A O 1
ATOM 1382 N N . GLY A 1 165 ? 16.766 5.164 -8.592 1.00 96.19 165 GLY A N 1
ATOM 1383 C CA . GLY A 1 165 ? 17.735 4.831 -9.636 1.00 96.19 165 GLY A CA 1
ATOM 1384 C C . GLY A 1 165 ? 17.759 3.328 -9.898 1.00 96.19 165 GLY A C 1
ATOM 1385 O O . GLY A 1 165 ? 17.675 2.904 -11.048 1.00 96.19 165 GLY A O 1
ATOM 1386 N N . GLY A 1 166 ? 17.762 2.525 -8.830 1.00 96.88 166 GLY A N 1
ATOM 1387 C CA . GLY A 1 166 ? 17.625 1.071 -8.913 1.00 96.88 166 GLY A CA 1
ATOM 1388 C C . GLY A 1 166 ? 16.339 0.631 -9.615 1.00 96.88 166 GLY A C 1
ATOM 1389 O O . GLY A 1 166 ? 16.374 -0.294 -10.430 1.00 96.88 166 GLY A O 1
ATOM 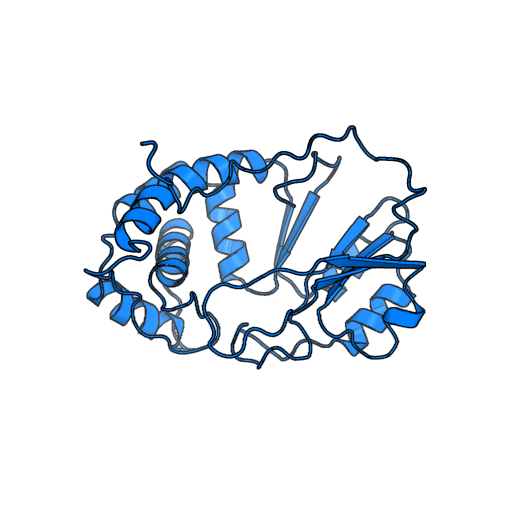1390 N N . LEU A 1 167 ? 15.220 1.332 -9.387 1.00 97.75 167 LEU A N 1
ATOM 1391 C CA . LEU A 1 167 ? 13.971 1.041 -10.090 1.00 97.75 167 LEU A CA 1
ATOM 1392 C C . LEU A 1 167 ? 14.114 1.318 -11.591 1.00 97.75 167 LEU A C 1
ATOM 1394 O O . LEU A 1 167 ? 13.736 0.471 -12.390 1.00 97.75 167 LEU A O 1
ATOM 1398 N N . VAL A 1 168 ? 14.684 2.461 -11.987 1.00 98.19 168 VAL A N 1
ATOM 1399 C CA . VAL A 1 168 ? 14.908 2.793 -13.408 1.00 98.19 168 VAL A CA 1
ATOM 1400 C C . VAL A 1 168 ? 15.800 1.753 -14.091 1.00 98.19 168 VAL A C 1
ATOM 1402 O O . VAL A 1 168 ? 15.483 1.311 -15.193 1.00 98.19 168 VAL A O 1
ATOM 1405 N N . GLU A 1 169 ? 16.877 1.315 -13.435 1.00 98.00 169 GLU A N 1
ATOM 1406 C CA . GLU A 1 169 ? 17.743 0.259 -13.973 1.00 98.00 169 GLU A CA 1
ATOM 1407 C C . GLU A 1 169 ? 17.016 -1.087 -14.087 1.00 98.00 169 GLU A C 1
ATOM 1409 O O . GLU A 1 169 ? 17.171 -1.773 -15.093 1.00 98.00 169 GLU A O 1
ATOM 1414 N N . THR A 1 170 ? 16.165 -1.429 -13.115 1.00 97.94 170 THR A N 1
ATOM 1415 C CA . THR A 1 170 ? 15.327 -2.638 -13.174 1.00 97.94 170 THR A CA 1
ATOM 1416 C C . THR A 1 170 ? 14.369 -2.573 -14.366 1.00 97.94 170 THR A C 1
ATOM 1418 O O . THR A 1 170 ? 14.322 -3.491 -15.177 1.00 97.94 170 THR A O 1
ATOM 1421 N N . LEU A 1 171 ? 13.653 -1.457 -14.538 1.00 98.06 171 LEU A N 1
ATOM 1422 C CA . LEU A 1 171 ? 12.697 -1.261 -15.637 1.00 98.06 171 LEU A CA 1
ATOM 1423 C C . LEU A 1 171 ? 13.354 -1.292 -17.024 1.00 98.06 171 LEU A C 1
ATOM 1425 O O . LEU A 1 171 ? 12.687 -1.587 -18.014 1.00 98.06 171 LEU A O 1
ATOM 1429 N N . ARG A 1 172 ? 14.650 -0.975 -17.110 1.00 97.31 172 ARG A N 1
ATOM 1430 C CA . ARG A 1 172 ? 15.422 -1.059 -18.354 1.00 97.31 172 ARG A CA 1
ATOM 1431 C C . ARG A 1 172 ? 15.692 -2.504 -18.782 1.00 97.31 172 ARG A C 1
ATOM 1433 O O . ARG A 1 172 ? 15.866 -2.737 -19.976 1.00 97.31 172 ARG A O 1
ATOM 1440 N N . SER A 1 173 ? 15.798 -3.437 -17.837 1.00 95.69 173 SER A N 1
ATOM 1441 C CA . SER A 1 173 ? 16.243 -4.810 -18.104 1.00 95.69 173 SER A CA 1
ATOM 1442 C C . SER A 1 173 ? 15.140 -5.862 -18.096 1.00 95.69 173 SER A C 1
ATOM 1444 O O . SER A 1 173 ? 15.448 -7.012 -18.387 1.00 95.69 173 SER A O 1
ATOM 1446 N N . VAL A 1 174 ? 13.913 -5.500 -17.717 1.00 96.44 174 VAL A N 1
ATOM 1447 C CA . VAL A 1 174 ? 12.798 -6.452 -17.603 1.00 96.44 174 VAL A CA 1
ATOM 1448 C C . VAL A 1 174 ? 12.221 -6.820 -18.966 1.00 96.44 174 VAL A C 1
ATOM 1450 O O . VAL A 1 174 ? 12.117 -5.968 -19.851 1.00 96.44 174 VAL A O 1
ATOM 1453 N N . ASP A 1 175 ? 11.829 -8.083 -19.106 1.00 96.06 175 ASP A N 1
ATOM 1454 C CA . ASP A 1 175 ? 11.164 -8.615 -20.299 1.00 96.06 175 ASP A CA 1
ATOM 1455 C C . ASP A 1 175 ? 9.671 -8.220 -20.326 1.00 96.06 175 ASP A C 1
ATOM 1457 O O . ASP A 1 175 ? 9.094 -7.946 -21.382 1.00 96.06 175 ASP A O 1
ATOM 1461 N N . GLY A 1 176 ? 9.042 -8.138 -19.149 1.00 95.69 176 GLY A N 1
ATOM 1462 C CA . GLY A 1 176 ? 7.643 -7.759 -18.986 1.00 95.69 176 GLY A CA 1
ATOM 1463 C C . GLY A 1 176 ? 7.344 -6.286 -19.280 1.00 95.69 176 GLY A C 1
ATOM 1464 O O . GLY A 1 176 ? 8.181 -5.386 -19.170 1.00 95.69 176 GLY A O 1
ATOM 1465 N N . GLU A 1 177 ? 6.080 -6.006 -19.597 1.00 96.88 177 GLU A N 1
ATOM 1466 C CA . GLU A 1 177 ? 5.598 -4.636 -19.747 1.00 96.88 177 GLU A CA 1
ATOM 1467 C C . GLU A 1 177 ? 5.491 -3.940 -18.382 1.00 96.88 177 GLU A C 1
ATOM 1469 O O . GLU A 1 177 ? 5.241 -4.571 -17.351 1.00 96.88 177 GLU A O 1
ATOM 1474 N N . TRP A 1 178 ? 5.601 -2.611 -18.359 1.00 97.56 178 TRP A N 1
ATOM 1475 C CA . TRP A 1 178 ? 5.449 -1.841 -17.130 1.00 97.56 178 TRP A CA 1
ATOM 1476 C C . TRP A 1 178 ? 4.688 -0.531 -17.316 1.00 97.56 178 TRP A C 1
ATOM 1478 O O . TRP A 1 178 ? 4.680 0.088 -18.383 1.00 97.56 178 TRP A O 1
ATOM 1488 N N . ILE A 1 179 ? 4.044 -0.112 -16.227 1.00 97.00 179 ILE A N 1
ATOM 1489 C CA . ILE A 1 179 ? 3.465 1.213 -16.015 1.00 97.00 179 ILE A CA 1
ATOM 1490 C C . ILE A 1 179 ? 4.005 1.727 -14.686 1.00 97.00 179 ILE A C 1
ATOM 1492 O O . ILE A 1 179 ? 3.840 1.056 -13.665 1.00 97.00 179 ILE A O 1
ATOM 1496 N N . VAL A 1 180 ? 4.589 2.921 -14.675 1.00 96.94 180 VAL A N 1
ATOM 1497 C CA . VAL A 1 180 ? 5.089 3.555 -13.450 1.00 96.94 180 VAL A CA 1
ATOM 1498 C C . VAL A 1 180 ? 4.465 4.932 -13.272 1.00 96.94 180 VAL A C 1
ATOM 1500 O O . VAL A 1 180 ? 4.422 5.715 -14.220 1.00 96.94 180 VAL A O 1
ATOM 1503 N N . SER A 1 181 ? 3.967 5.217 -12.067 1.00 94.12 181 SER A N 1
ATOM 1504 C CA . SER A 1 181 ? 3.388 6.520 -11.721 1.00 94.12 181 SER A CA 1
ATOM 1505 C C . SER A 1 181 ? 4.413 7.433 -11.048 1.00 94.12 181 SER A C 1
ATOM 1507 O O . SER A 1 181 ? 5.108 7.006 -10.128 1.00 94.12 181 SER A O 1
ATOM 1509 N N . TYR A 1 182 ? 4.490 8.686 -11.499 1.00 93.12 182 TYR A N 1
ATOM 1510 C CA . TYR A 1 182 ? 5.237 9.771 -10.856 1.00 93.12 182 TYR A CA 1
ATOM 1511 C C . TYR A 1 182 ? 4.578 11.120 -11.143 1.00 93.12 182 TYR A C 1
ATOM 1513 O O . TYR A 1 182 ? 4.007 11.322 -12.215 1.00 93.12 182 TYR A O 1
ATOM 1521 N N . SER A 1 183 ? 4.716 12.085 -10.228 1.00 89.38 183 SER A N 1
ATOM 1522 C CA . SER A 1 183 ? 4.482 13.489 -10.588 1.00 89.38 183 SER A CA 1
ATOM 1523 C C . SER A 1 183 ? 5.727 14.095 -11.230 1.00 89.38 183 SER A C 1
ATOM 1525 O O . SER A 1 183 ? 5.621 14.623 -12.332 1.00 89.38 183 SER A O 1
ATOM 1527 N N . GLU A 1 184 ? 6.902 13.916 -10.613 1.00 89.94 184 GLU A N 1
ATOM 1528 C CA . GLU A 1 184 ? 8.221 14.230 -11.169 1.00 89.94 184 GLU A CA 1
ATOM 1529 C C . GLU A 1 184 ? 9.069 12.948 -11.251 1.00 89.94 184 GLU A C 1
ATOM 1531 O O . GLU A 1 184 ? 9.395 12.356 -10.210 1.00 89.94 184 GLU A O 1
ATOM 1536 N N . PRO A 1 185 ? 9.388 12.460 -12.466 1.00 93.00 185 PRO A N 1
ATOM 1537 C CA . PRO A 1 185 ? 10.088 11.198 -12.637 1.00 93.00 185 PRO A CA 1
ATOM 1538 C C . PRO A 1 185 ? 11.576 11.328 -12.277 1.00 93.00 185 PRO A C 1
ATOM 1540 O O . PRO A 1 185 ? 12.179 12.384 -12.486 1.00 93.00 185 PRO A O 1
ATOM 1543 N N . PRO A 1 186 ? 12.203 10.250 -11.776 1.00 94.94 186 PRO A N 1
ATOM 1544 C CA . PRO A 1 186 ? 13.653 10.192 -11.644 1.00 94.94 186 PRO A CA 1
ATOM 1545 C C . PRO A 1 186 ? 14.345 10.241 -13.015 1.00 94.94 186 PRO A C 1
ATOM 1547 O O . PRO A 1 186 ? 13.758 9.908 -14.048 1.00 94.94 186 PRO A O 1
ATOM 1550 N N . GLU A 1 187 ? 15.620 10.631 -13.008 1.00 95.81 187 GLU A N 1
ATOM 1551 C CA . GLU A 1 187 ? 16.453 10.695 -14.212 1.00 95.81 187 GLU A CA 1
ATOM 1552 C C . GLU A 1 187 ? 16.452 9.356 -14.971 1.00 95.81 187 GLU A C 1
ATOM 1554 O O . GLU A 1 187 ? 16.556 8.283 -14.377 1.00 95.81 187 GLU A O 1
ATOM 1559 N N . GLY A 1 188 ? 16.316 9.430 -16.296 1.00 96.25 188 GLY A N 1
ATOM 1560 C CA . GLY A 1 188 ? 16.321 8.277 -17.195 1.00 96.25 188 GLY A CA 1
ATOM 1561 C C . GLY A 1 188 ? 14.977 7.565 -17.362 1.00 96.25 188 GLY A C 1
ATOM 1562 O O . GLY A 1 188 ? 14.832 6.835 -18.336 1.00 96.25 188 GLY A O 1
ATOM 1563 N N . LEU A 1 189 ? 13.974 7.779 -16.497 1.00 97.19 189 LEU A N 1
ATOM 1564 C CA . LEU A 1 189 ? 12.674 7.108 -16.655 1.00 97.19 189 LEU A CA 1
ATOM 1565 C C . LEU A 1 189 ? 11.929 7.561 -17.919 1.00 97.19 189 LEU A C 1
ATOM 1567 O O . LEU A 1 189 ? 11.358 6.726 -18.618 1.00 97.19 189 LEU A O 1
ATOM 1571 N N . GLU A 1 190 ? 11.933 8.864 -18.220 1.00 96.19 190 GLU A N 1
ATOM 1572 C CA . GLU A 1 190 ? 11.247 9.389 -19.411 1.00 96.19 190 GLU A CA 1
ATOM 1573 C C . GLU A 1 190 ? 11.834 8.807 -20.704 1.00 96.19 190 GLU A C 1
ATOM 1575 O O . GLU A 1 190 ? 11.081 8.478 -21.616 1.00 96.19 190 GLU A O 1
ATOM 1580 N N . ASP A 1 191 ? 13.155 8.605 -20.752 1.00 97.06 191 ASP A N 1
ATOM 1581 C CA . ASP A 1 191 ? 13.855 8.050 -21.917 1.00 97.06 191 ASP A CA 1
ATOM 1582 C C . ASP A 1 191 ? 13.521 6.570 -22.168 1.00 97.06 191 ASP A C 1
ATOM 1584 O O . ASP A 1 191 ? 13.644 6.089 -23.295 1.00 97.06 191 ASP A O 1
ATOM 1588 N N . LEU A 1 192 ? 13.115 5.836 -21.124 1.00 97.25 192 LEU A N 1
ATOM 1589 C CA . LEU A 1 192 ? 12.690 4.437 -21.230 1.00 97.25 192 LEU A CA 1
ATOM 1590 C C . LEU A 1 192 ? 11.221 4.290 -21.638 1.00 97.25 192 LEU A C 1
ATOM 1592 O O . LEU A 1 192 ? 10.818 3.221 -22.095 1.00 97.25 192 LEU A O 1
ATOM 1596 N N . ALA A 1 193 ? 10.403 5.323 -21.435 1.00 96.94 193 ALA A N 1
ATOM 1597 C CA . ALA A 1 193 ? 8.974 5.248 -21.682 1.00 96.94 193 ALA A CA 1
ATOM 1598 C C . ALA A 1 193 ? 8.663 5.325 -23.184 1.00 96.94 193 ALA A C 1
ATOM 1600 O O . ALA A 1 193 ? 9.058 6.256 -23.883 1.00 96.94 193 ALA A O 1
ATOM 1601 N N . THR A 1 194 ? 7.858 4.384 -23.671 1.00 96.69 194 THR A N 1
ATOM 1602 C CA . THR A 1 194 ? 7.295 4.433 -25.027 1.00 96.69 194 THR A CA 1
ATOM 1603 C C . THR A 1 194 ? 6.141 5.435 -25.105 1.00 96.69 194 THR A C 1
ATOM 1605 O O . THR A 1 194 ? 5.923 6.065 -26.141 1.00 96.69 194 THR A O 1
ATOM 1608 N N . ALA A 1 195 ? 5.388 5.597 -24.014 1.00 95.75 195 ALA A N 1
ATOM 1609 C CA . ALA A 1 195 ? 4.289 6.550 -23.924 1.00 95.75 195 ALA A CA 1
ATOM 1610 C C . ALA A 1 195 ? 4.173 7.150 -22.519 1.00 95.75 195 ALA A C 1
ATOM 1612 O O . ALA A 1 195 ? 4.468 6.491 -21.521 1.00 95.75 195 ALA A O 1
ATOM 1613 N N . VAL A 1 196 ? 3.675 8.387 -22.451 1.00 94.44 196 VAL A N 1
ATOM 1614 C CA . VAL A 1 196 ? 3.365 9.083 -21.197 1.00 94.44 196 VAL A CA 1
ATOM 1615 C C . VAL A 1 196 ? 1.905 9.518 -21.216 1.00 94.44 196 VAL A C 1
ATOM 1617 O O . VAL A 1 196 ? 1.451 10.173 -22.157 1.00 94.44 196 VAL A O 1
ATOM 1620 N N . VAL A 1 197 ? 1.157 9.144 -20.180 1.00 90.75 197 VAL A N 1
ATOM 1621 C CA . VAL A 1 197 ? -0.246 9.522 -19.991 1.00 90.75 197 VAL A CA 1
ATOM 1622 C C . VAL A 1 197 ? -0.348 10.446 -18.788 1.00 90.75 197 VAL A C 1
ATOM 1624 O O . VAL A 1 197 ? -0.078 10.041 -17.663 1.00 90.75 197 VAL A O 1
ATOM 1627 N N . GLU A 1 198 ? -0.785 11.680 -19.013 1.00 87.31 198 GLU A N 1
ATOM 1628 C CA . GLU A 1 198 ? -0.938 12.678 -17.956 1.00 87.31 198 GLU A CA 1
ATOM 1629 C C . GLU A 1 198 ? -2.399 12.800 -17.507 1.00 87.31 198 GLU A C 1
ATOM 1631 O O . GLU A 1 198 ? -3.328 12.855 -18.323 1.00 87.31 198 GLU A O 1
ATOM 1636 N N . ARG A 1 199 ? -2.613 12.864 -16.191 1.00 74.88 199 ARG A N 1
ATOM 1637 C CA . ARG A 1 199 ? -3.887 13.254 -15.584 1.00 74.88 199 ARG A CA 1
ATOM 1638 C C . ARG A 1 199 ? -3.657 14.319 -14.523 1.00 74.88 199 ARG A C 1
ATOM 1640 O O . ARG A 1 199 ? -2.915 14.114 -13.569 1.00 74.88 199 ARG A O 1
ATOM 1647 N N . SER A 1 200 ? -4.372 15.432 -14.635 1.00 65.25 200 SER A N 1
ATOM 1648 C CA . SER A 1 200 ? -4.440 16.433 -13.575 1.00 65.25 200 SER A CA 1
ATOM 1649 C C . SER A 1 200 ? -5.560 16.095 -12.587 1.00 65.25 200 SER A C 1
ATOM 1651 O O . SER A 1 200 ? -6.701 15.819 -12.970 1.00 65.25 200 SER A O 1
ATOM 1653 N N . TYR A 1 201 ? -5.239 16.125 -11.291 1.00 56.47 201 TYR A N 1
ATOM 1654 C CA . TYR A 1 201 ? -6.222 16.029 -10.213 1.00 56.47 201 TYR A CA 1
ATOM 1655 C C . TYR A 1 201 ? -6.277 17.339 -9.426 1.00 56.47 201 TYR A C 1
ATOM 1657 O O . TYR A 1 201 ? -5.280 17.789 -8.868 1.00 56.47 201 TYR A O 1
ATOM 1665 N N . ASN A 1 202 ? -7.479 17.897 -9.279 1.00 51.59 202 ASN A N 1
ATOM 1666 C CA . ASN A 1 202 ? -7.733 18.993 -8.346 1.00 51.59 202 ASN A CA 1
ATOM 1667 C C . ASN A 1 202 ? -7.835 18.444 -6.911 1.00 51.59 202 ASN A C 1
ATOM 1669 O O . ASN A 1 202 ? -8.811 17.768 -6.577 1.00 51.59 202 ASN A O 1
ATOM 1673 N N . ARG A 1 203 ? -6.880 18.757 -6.020 1.00 48.50 203 ARG A N 1
ATOM 1674 C CA . ARG A 1 203 ? -7.065 18.536 -4.571 1.00 48.50 203 ARG A CA 1
ATOM 1675 C C . ARG A 1 203 ? -7.704 19.766 -3.924 1.00 48.50 203 ARG A C 1
ATOM 1677 O O . ARG A 1 203 ? -7.034 20.740 -3.605 1.00 48.50 203 ARG A O 1
ATOM 1684 N N . SER A 1 204 ? -8.994 19.684 -3.606 1.00 48.19 204 SER A N 1
ATOM 1685 C CA . SER A 1 204 ? -9.689 20.705 -2.815 1.00 48.19 204 SER A CA 1
ATOM 1686 C C . SER A 1 204 ? -9.288 20.642 -1.327 1.00 48.19 204 SER A C 1
ATOM 1688 O O . SER A 1 204 ? -10.017 20.045 -0.535 1.00 48.19 204 SER A O 1
ATOM 1690 N N . ALA A 1 205 ? -8.137 21.204 -0.923 1.00 46.56 205 ALA A N 1
ATOM 1691 C CA . ALA A 1 205 ? -7.848 21.491 0.501 1.00 46.56 205 ALA A CA 1
ATOM 1692 C C . ALA A 1 205 ? -6.600 22.355 0.818 1.00 46.56 205 ALA A C 1
ATOM 1694 O O . ALA A 1 205 ? -6.377 22.615 2.002 1.00 46.56 205 ALA A O 1
ATOM 1695 N N . SER A 1 206 ? -5.778 22.808 -0.139 1.00 39.22 206 SER A N 1
ATOM 1696 C CA . SER A 1 206 ? -4.629 23.694 0.153 1.00 39.22 206 SER A CA 1
ATOM 1697 C C . SER A 1 206 ? -4.792 25.098 -0.433 1.00 39.22 206 SER A C 1
ATOM 1699 O O . SER A 1 206 ? -5.378 25.279 -1.492 1.00 39.22 206 SER A O 1
ATOM 1701 N N . LEU A 1 207 ? -4.261 26.099 0.283 1.00 40.56 207 LEU A N 1
ATOM 1702 C CA . LEU A 1 207 ? -4.197 27.511 -0.138 1.00 40.56 207 LEU A CA 1
ATOM 1703 C C . LEU A 1 207 ? -3.266 27.741 -1.341 1.00 40.56 207 LEU A C 1
ATOM 1705 O O . LEU A 1 207 ? -3.331 28.797 -1.959 1.00 40.56 207 LEU A O 1
ATOM 1709 N N . ASP A 1 208 ? -2.427 26.756 -1.654 1.00 45.69 208 ASP A N 1
ATOM 1710 C CA . ASP A 1 208 ? -1.608 26.703 -2.858 1.00 45.69 208 ASP A CA 1
ATOM 1711 C C . ASP A 1 208 ? -2.191 25.592 -3.737 1.00 45.69 208 ASP A C 1
ATOM 1713 O O . ASP A 1 208 ? -2.093 24.403 -3.413 1.00 45.69 208 ASP A O 1
ATOM 1717 N N . ASN A 1 209 ? -2.956 26.010 -4.742 1.00 46.22 209 ASN A N 1
ATOM 1718 C CA . ASN A 1 209 ? -3.762 25.161 -5.615 1.00 46.22 209 ASN A CA 1
ATOM 1719 C C . ASN A 1 209 ? -3.064 25.043 -6.972 1.00 46.22 209 ASN A C 1
ATOM 1721 O O . ASN A 1 209 ? -3.625 25.429 -7.997 1.00 46.2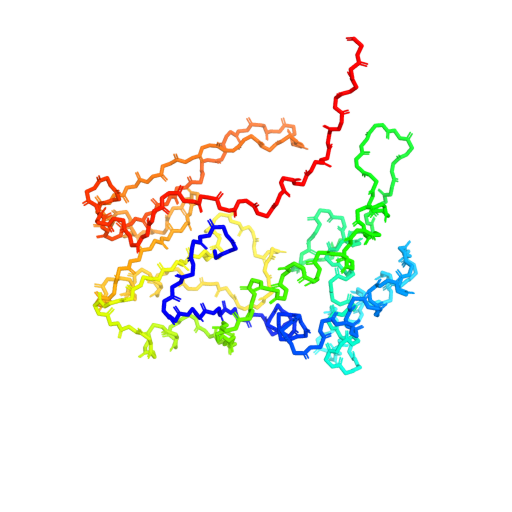2 209 ASN A O 1
ATOM 1725 N N . SER A 1 210 ? -1.805 24.605 -6.964 1.00 50.88 210 SER A N 1
ATOM 1726 C CA . SER A 1 210 ? -1.142 24.188 -8.193 1.00 50.88 210 SER A CA 1
ATOM 1727 C C . SER A 1 210 ? -1.616 22.785 -8.554 1.00 50.88 210 SER A C 1
ATOM 1729 O O . SER A 1 210 ? -1.615 21.880 -7.713 1.00 50.88 210 SER A O 1
ATOM 1731 N N . ASP A 1 211 ? -2.051 22.622 -9.803 1.00 56.19 211 ASP A N 1
ATOM 1732 C CA . ASP A 1 211 ? -2.273 21.306 -10.388 1.00 56.19 211 ASP A CA 1
ATOM 1733 C C . ASP A 1 211 ? -0.988 20.494 -10.211 1.00 56.19 211 ASP A C 1
ATOM 1735 O O . ASP A 1 211 ? 0.088 20.917 -10.634 1.00 56.19 211 ASP A O 1
ATOM 1739 N N . ARG A 1 212 ? -1.090 19.347 -9.539 1.00 61.91 212 ARG A N 1
ATOM 1740 C CA . ARG A 1 212 ? -0.016 18.355 -9.524 1.00 61.91 212 ARG A CA 1
ATOM 1741 C C . ARG A 1 212 ? -0.393 17.286 -10.538 1.00 61.91 212 ARG A C 1
ATOM 1743 O O . ARG A 1 212 ? -1.316 16.517 -10.248 1.00 61.91 212 ARG A O 1
ATOM 1750 N N . PRO A 1 213 ? 0.217 17.283 -11.731 1.00 74.06 213 PRO A N 1
ATOM 1751 C CA . PRO A 1 213 ? -0.060 16.250 -12.709 1.00 74.06 213 PRO A CA 1
ATOM 1752 C C . PRO A 1 213 ? 0.463 14.916 -12.180 1.00 74.06 213 PRO A C 1
ATOM 1754 O O . PRO A 1 213 ? 1.604 14.816 -11.744 1.00 74.06 213 PRO A O 1
ATOM 1757 N N . GLU A 1 214 ? -0.384 13.893 -12.192 1.00 83.12 214 GLU A N 1
ATOM 1758 C CA . GLU A 1 214 ? 0.073 12.512 -12.083 1.00 83.12 214 GLU A CA 1
ATOM 1759 C C . GLU A 1 214 ? 0.366 12.026 -13.505 1.00 83.12 214 GLU A C 1
ATOM 1761 O O . GLU A 1 214 ? -0.499 12.106 -14.388 1.00 83.12 214 GLU A O 1
ATOM 1766 N N . ARG A 1 215 ? 1.593 11.558 -13.741 1.00 92.50 215 ARG A N 1
ATOM 1767 C CA . ARG A 1 215 ? 2.046 11.034 -15.028 1.00 92.50 215 ARG A CA 1
ATOM 1768 C C . ARG A 1 215 ? 2.262 9.532 -14.912 1.00 92.50 215 ARG A C 1
ATOM 1770 O O . ARG A 1 215 ? 2.941 9.057 -14.007 1.00 92.50 215 ARG A O 1
ATOM 1777 N N . LEU A 1 216 ? 1.691 8.792 -15.854 1.00 94.81 216 LEU A N 1
ATOM 1778 C CA . LEU A 1 216 ? 1.932 7.366 -16.031 1.00 94.81 216 LEU A CA 1
ATOM 1779 C C . LEU A 1 216 ? 2.901 7.177 -17.193 1.00 94.81 216 LEU A C 1
ATOM 1781 O O . LEU A 1 216 ? 2.586 7.542 -18.326 1.00 94.81 216 LEU A O 1
ATOM 1785 N N . PHE A 1 217 ? 4.057 6.597 -16.908 1.00 96.44 217 PHE A N 1
ATOM 1786 C CA . PHE A 1 217 ? 5.074 6.222 -17.883 1.00 96.44 217 PHE A CA 1
ATOM 1787 C C . PHE A 1 217 ? 4.872 4.753 -18.242 1.00 96.44 217 PHE A C 1
ATOM 1789 O O . PHE A 1 217 ? 4.791 3.917 -17.343 1.00 96.44 217 PHE A O 1
ATOM 1796 N N . CYS A 1 218 ? 4.773 4.434 -19.529 1.00 97.19 218 CYS A N 1
ATOM 1797 C CA . CYS A 1 218 ? 4.484 3.084 -20.009 1.00 97.19 218 CYS A CA 1
ATOM 1798 C C . CYS A 1 218 ? 5.608 2.575 -20.917 1.00 97.19 218 CYS A C 1
ATOM 1800 O O . CYS A 1 218 ? 6.045 3.302 -21.812 1.00 97.19 218 CYS A O 1
ATOM 1802 N N . SER A 1 219 ? 6.004 1.307 -20.771 1.00 96.81 219 SER A N 1
ATOM 1803 C CA . SER A 1 219 ? 6.949 0.643 -21.691 1.00 96.81 219 SER A CA 1
ATOM 1804 C C . SER A 1 219 ? 6.352 0.346 -23.070 1.00 96.81 219 SER A C 1
ATOM 1806 O O . SER A 1 219 ? 7.073 0.038 -24.017 1.00 96.81 219 SER A O 1
ATOM 1808 N N . TYR A 1 220 ? 5.032 0.470 -23.198 1.00 92.94 220 TYR A N 1
ATOM 1809 C CA . TYR A 1 220 ? 4.252 0.162 -24.389 1.00 92.94 220 TYR A CA 1
ATOM 1810 C C . TYR A 1 220 ? 3.330 1.331 -24.756 1.00 92.94 220 TYR A C 1
ATOM 1812 O O . TYR A 1 220 ? 3.058 2.209 -23.936 1.00 92.94 220 TYR A O 1
ATOM 1820 N N . ASP A 1 221 ? 2.814 1.338 -25.987 1.00 90.06 221 ASP A N 1
ATOM 1821 C CA . ASP A 1 221 ? 1.819 2.320 -26.424 1.00 90.06 221 ASP A CA 1
ATOM 1822 C C . ASP A 1 221 ? 0.395 1.866 -26.030 1.00 90.06 221 ASP A C 1
ATOM 1824 O O . ASP A 1 221 ? -0.159 0.939 -26.636 1.00 90.06 221 ASP A O 1
ATOM 1828 N N . PRO A 1 222 ? -0.253 2.519 -25.046 1.00 85.25 222 PRO A N 1
ATOM 1829 C CA . PRO A 1 222 ? -1.579 2.123 -24.586 1.00 85.25 222 PRO A CA 1
ATOM 1830 C C . PRO A 1 222 ? -2.686 2.380 -25.616 1.00 85.25 222 PRO A C 1
ATOM 1832 O O . PRO A 1 222 ? -3.782 1.840 -25.462 1.00 85.25 222 PRO A O 1
ATOM 1835 N N . SER A 1 223 ? -2.439 3.189 -26.654 1.00 80.75 223 SER A N 1
ATOM 1836 C CA . SER A 1 223 ? -3.422 3.474 -27.705 1.00 80.75 223 SER A CA 1
ATOM 1837 C C . SER A 1 223 ? -3.528 2.356 -28.747 1.00 80.75 223 SER A C 1
ATOM 1839 O O . SER A 1 223 ? -4.571 2.198 -29.385 1.00 80.75 223 SER A O 1
ATOM 1841 N N . THR A 1 224 ? -2.472 1.555 -28.890 1.00 78.75 224 THR A N 1
ATOM 1842 C CA . THR A 1 224 ? -2.383 0.450 -29.855 1.00 78.75 224 THR A CA 1
ATOM 1843 C C . THR A 1 224 ? -2.336 -0.921 -29.181 1.00 78.75 224 THR A C 1
ATOM 1845 O O . THR A 1 224 ? -2.568 -1.938 -29.843 1.00 78.75 224 THR A O 1
ATOM 1848 N N . ALA A 1 225 ? -2.116 -0.964 -27.863 1.00 69.56 225 ALA A N 1
ATOM 1849 C CA . ALA A 1 225 ? -2.121 -2.187 -27.076 1.00 69.56 225 ALA A CA 1
ATOM 1850 C C . ALA A 1 225 ? -3.444 -2.954 -27.191 1.00 69.56 225 ALA A C 1
ATOM 1852 O O . ALA A 1 225 ? -4.552 -2.422 -27.050 1.00 69.56 225 ALA A O 1
ATOM 1853 N N . LYS A 1 226 ? -3.324 -4.265 -27.408 1.00 61.59 226 LYS A N 1
ATOM 1854 C CA . LYS A 1 226 ? -4.468 -5.170 -27.455 1.00 61.59 226 LYS A CA 1
ATOM 1855 C C . LYS A 1 226 ? -5.111 -5.196 -26.070 1.00 61.59 226 LYS A C 1
ATOM 1857 O O . LYS A 1 226 ? -4.483 -5.602 -25.098 1.00 61.59 226 LYS A O 1
ATOM 1862 N N . MET A 1 227 ? -6.371 -4.777 -25.967 1.00 57.06 227 MET A N 1
ATOM 1863 C CA . MET A 1 227 ? -7.076 -4.822 -24.688 1.00 57.06 227 MET A CA 1
ATOM 1864 C C . MET A 1 227 ? -7.134 -6.263 -24.165 1.00 57.06 227 MET A C 1
ATOM 1866 O O . MET A 1 227 ? -7.732 -7.139 -24.790 1.00 57.06 227 MET A O 1
ATOM 1870 N N . TRP A 1 228 ? -6.535 -6.495 -22.995 1.00 54.03 228 TRP A N 1
ATOM 1871 C CA . TRP A 1 228 ? -6.483 -7.807 -22.339 1.00 54.03 228 TRP A CA 1
ATOM 1872 C C . TRP A 1 228 ? -7.878 -8.302 -21.909 1.00 54.03 228 TRP A C 1
ATOM 1874 O O . TRP A 1 228 ? -8.077 -9.486 -21.645 1.00 54.03 228 TRP A O 1
ATOM 1884 N N . SER A 1 229 ? -8.866 -7.402 -21.851 1.00 50.50 229 SER A N 1
ATOM 1885 C CA . SER A 1 229 ? -10.289 -7.692 -21.628 1.00 50.50 229 SER A CA 1
ATOM 1886 C C . SER A 1 229 ? -11.154 -6.484 -22.025 1.00 50.50 229 SER A C 1
ATOM 1888 O O . SER A 1 229 ? -10.632 -5.396 -22.257 1.00 50.50 229 SER A O 1
ATOM 1890 N N . GLY A 1 230 ? -12.476 -6.662 -22.131 1.00 44.56 230 GLY A N 1
ATOM 1891 C CA . GLY A 1 230 ? -13.395 -5.567 -22.466 1.00 44.56 230 GLY A CA 1
ATOM 1892 C C . GLY A 1 230 ? -13.376 -4.420 -21.444 1.00 44.56 230 GLY A C 1
ATOM 1893 O O . GLY A 1 230 ? -13.100 -4.638 -20.264 1.00 44.56 230 GLY A O 1
ATOM 1894 N N . LEU A 1 231 ? -13.704 -3.203 -21.901 1.00 43.25 231 LEU A N 1
ATOM 1895 C CA . LEU A 1 231 ? -13.817 -1.976 -21.097 1.00 43.25 231 LEU A CA 1
ATOM 1896 C C . LEU A 1 231 ? -14.936 -2.096 -20.050 1.00 43.25 231 LEU A C 1
ATOM 1898 O O . LEU A 1 231 ? -16.049 -1.615 -20.233 1.00 43.25 231 LEU A O 1
ATOM 1902 N N . GLY A 1 232 ? -14.640 -2.760 -18.942 1.00 43.62 232 GLY A N 1
ATOM 1903 C CA . GLY A 1 232 ? -15.442 -2.735 -17.731 1.00 43.62 232 GLY A CA 1
ATOM 1904 C C . GLY A 1 232 ? -14.627 -2.091 -16.627 1.00 43.62 232 GLY A C 1
ATOM 1905 O O . GLY A 1 232 ? -14.042 -2.806 -15.815 1.00 43.62 232 GLY A O 1
ATOM 1906 N N . GLN A 1 233 ? -14.560 -0.756 -16.594 1.00 41.50 233 GLN A N 1
ATOM 1907 C CA . GLN A 1 233 ? -14.065 -0.057 -15.410 1.00 41.50 233 GLN A CA 1
ATOM 1908 C C . GLN A 1 233 ? -15.030 -0.373 -14.265 1.00 41.50 233 GLN A C 1
ATOM 1910 O O . GLN A 1 233 ? -16.105 0.210 -14.150 1.00 41.50 233 GLN A O 1
ATOM 1915 N N . GLN A 1 234 ? -14.670 -1.345 -13.433 1.00 39.12 234 GLN A N 1
ATOM 1916 C CA . GLN A 1 234 ? -15.378 -1.590 -12.190 1.00 39.12 234 GLN A CA 1
ATOM 1917 C C . GLN A 1 234 ? -14.827 -0.612 -11.169 1.00 39.12 234 GLN A C 1
ATOM 1919 O O . GLN A 1 234 ? -13.848 -0.893 -10.492 1.00 39.12 234 GLN A O 1
ATOM 1924 N N . THR A 1 235 ? -15.437 0.563 -11.074 1.00 41.69 235 THR A N 1
ATOM 1925 C CA . THR A 1 235 ? -15.264 1.390 -9.885 1.00 41.69 235 THR A CA 1
ATOM 1926 C C . THR A 1 235 ? -15.888 0.611 -8.732 1.00 41.69 235 THR A C 1
ATOM 1928 O O . THR A 1 235 ? -17.082 0.305 -8.771 1.00 41.69 235 THR A O 1
ATOM 1931 N N . LEU A 1 236 ? -15.115 0.278 -7.694 1.00 37.69 236 LEU A N 1
ATOM 1932 C CA . LEU A 1 236 ? -15.714 0.045 -6.377 1.00 37.69 236 LEU A CA 1
ATOM 1933 C C . LEU A 1 236 ? -16.517 1.308 -6.073 1.00 37.69 236 LEU A C 1
ATOM 1935 O O . LEU A 1 236 ? -15.887 2.336 -5.850 1.00 37.69 236 LEU A O 1
ATOM 1939 N N . ALA A 1 237 ? -17.849 1.228 -6.199 1.00 32.75 237 ALA A N 1
ATOM 1940 C CA . ALA A 1 237 ? -18.783 2.354 -6.278 1.00 32.75 237 ALA A CA 1
ATOM 1941 C C . ALA A 1 237 ? -18.264 3.618 -5.581 1.00 32.75 237 ALA A C 1
ATOM 1943 O O . ALA A 1 237 ? -17.843 3.544 -4.421 1.00 32.75 237 ALA A O 1
ATOM 1944 N N . ALA A 1 238 ? -18.284 4.730 -6.325 1.00 30.75 238 ALA A N 1
ATOM 1945 C CA . ALA A 1 238 ? -17.817 6.040 -5.902 1.00 30.75 238 ALA A CA 1
ATOM 1946 C C . ALA A 1 238 ? -18.094 6.274 -4.412 1.00 30.75 238 ALA A C 1
ATOM 1948 O O . ALA A 1 238 ? -19.189 6.058 -3.893 1.00 30.75 238 ALA A O 1
ATOM 1949 N N . THR A 1 239 ? -17.041 6.643 -3.694 1.00 39.72 239 THR A N 1
ATOM 1950 C CA . THR A 1 239 ? -17.133 7.082 -2.313 1.00 39.72 239 THR A CA 1
ATOM 1951 C C . THR A 1 239 ? -17.831 8.435 -2.300 1.00 39.72 239 THR A C 1
ATOM 1953 O O . THR A 1 239 ? -17.164 9.468 -2.299 1.00 39.72 239 THR A O 1
ATOM 1956 N N . ASP A 1 240 ? -19.160 8.427 -2.318 1.00 32.88 240 ASP A N 1
ATOM 1957 C CA . ASP A 1 240 ? -19.961 9.642 -2.251 1.00 32.88 240 ASP A CA 1
ATOM 1958 C C . ASP A 1 240 ? -19.732 10.308 -0.888 1.00 32.88 240 ASP A C 1
ATOM 1960 O O . ASP A 1 240 ? -20.219 9.884 0.165 1.00 32.88 240 ASP A O 1
ATOM 1964 N N . GLY A 1 241 ? -18.884 11.333 -0.921 1.00 35.47 241 GLY A N 1
ATOM 1965 C CA . GLY A 1 241 ? -18.681 12.331 0.123 1.00 35.47 241 GLY A CA 1
ATOM 1966 C C . GLY A 1 241 ? -19.419 13.635 -0.182 1.00 35.47 241 GLY A C 1
ATOM 1967 O O . GLY A 1 241 ? -19.031 14.679 0.334 1.00 35.47 241 GLY A O 1
ATOM 1968 N N . GLY A 1 242 ? -20.448 13.596 -1.028 1.00 29.97 242 GLY A N 1
ATOM 1969 C CA . GLY A 1 242 ? -21.229 14.769 -1.391 1.00 29.97 242 GLY A CA 1
ATOM 1970 C C . GLY A 1 242 ? -22.588 14.384 -1.953 1.00 29.97 242 GLY A C 1
ATOM 1971 O O . GLY A 1 242 ? -22.744 14.280 -3.163 1.00 29.97 242 GLY A O 1
ATOM 1972 N N . GLU A 1 243 ? -23.581 14.224 -1.081 1.00 26.39 243 GLU A N 1
ATOM 1973 C CA . GLU A 1 243 ? -24.960 14.493 -1.483 1.00 26.39 243 GLU A CA 1
ATOM 1974 C C . GLU A 1 243 ? -25.063 16.007 -1.709 1.00 26.39 243 GLU A C 1
ATOM 1976 O O . GLU A 1 243 ? -25.140 16.798 -0.766 1.00 26.39 243 GLU A O 1
ATOM 1981 N N . ALA A 1 244 ? -24.999 16.433 -2.970 1.00 30.66 244 ALA A N 1
ATOM 1982 C CA . ALA A 1 244 ? -25.589 17.704 -3.349 1.00 30.66 244 ALA A CA 1
ATOM 1983 C C . ALA A 1 244 ? -27.105 17.500 -3.270 1.00 30.66 244 ALA A C 1
ATOM 1985 O O . ALA A 1 244 ? -27.676 16.748 -4.059 1.00 30.66 244 ALA A O 1
ATOM 1986 N N . GLY A 1 245 ? -27.719 18.098 -2.248 1.00 27.53 245 GLY A N 1
ATOM 1987 C CA . GLY A 1 245 ? -29.161 18.089 -2.063 1.00 27.53 245 GLY A CA 1
ATOM 1988 C C . GLY A 1 245 ? -29.865 18.548 -3.334 1.00 27.53 245 GLY A C 1
ATOM 1989 O O . GLY A 1 245 ? -29.507 19.571 -3.917 1.00 27.53 245 GLY A O 1
ATOM 1990 N N . ALA A 1 246 ? -30.846 17.758 -3.753 1.00 27.33 246 ALA A N 1
ATOM 1991 C CA . ALA A 1 246 ? -31.852 18.189 -4.697 1.00 27.33 246 ALA A CA 1
ATOM 1992 C C . ALA A 1 246 ? -32.779 19.193 -3.995 1.00 27.33 246 ALA A C 1
ATOM 1994 O O . ALA A 1 246 ? -33.471 18.827 -3.045 1.00 27.33 246 ALA A O 1
ATOM 1995 N N . GLU A 1 247 ? -32.782 20.429 -4.483 1.00 30.28 247 GLU A N 1
ATOM 1996 C CA . GLU A 1 247 ? -33.980 21.264 -4.619 1.00 30.28 247 GLU A CA 1
ATOM 1997 C C . GLU A 1 247 ? -34.053 21.752 -6.067 1.00 30.28 247 GLU A C 1
ATOM 1999 O O . GLU A 1 247 ? -32.988 22.130 -6.613 1.00 30.28 247 GLU A O 1
#

pLDDT: mean 84.67, std 18.75, range [26.39, 98.56]